Protein AF-A0A819P034-F1 (afdb_monomer_lite)

Organism: NCBI:txid392030

InterPro domains:
  IPR002838 Mitochondrial biogenesis protein AIM24 [PF01987] (25-212)
  IPR016031 Tryptophan RNA-binding attenuator protein-like domain superfamily [SSF51219] (25-230)
  IPR036983 Mitochondrial biogenesis AIM24 superfamily [G3DSA:3.60.160.10] (21-230)

pLDDT: mean 81.23, std 18.58, range [27.81, 98.5]

Radius of gyration: 21.85 Å; chains: 1; bounding box: 62×69×59 Å

Foldseek 3Di:
DDDDDDDDPPPFDQDQWDAWVQWIWGWDDDPQWIKIKIAGHAFWKKWADPVQWDDWDPFWDKDFDCVVVVVCVPAVDPGTGIIITDHTMTMGIDPAGAGKGKDFAPQPFKKKFWDSAFRMWGPFKDKDKDFDPPCPPPPDDDGTIIIIIHGGTITIWGAHHYKGKDAAAAARKDKAWRQFFGMWRFDWDWDADPVNPTIIIIGGDHIMTMTHPDGPVVVVVVVVVVVVVVVVVVVVVVPDDPPD

Sequence (244 aa):
MTSPSQTTKDDFTIRLGGRFHGGSYKITRHGPSAFLSITLADDASLVANQDDMVAKSHGIVYKENFRFKLRKLLNDDPFFEYSFIGPGELLLAPSIWGDIVPIHLDGKTEWTIGKNGPLAMTDKVVKETRSQPIFQNLLHREAIFVYRVSGIGVVFVPSLGSMQQHELKKDDILVVNNGSLVAWNCRYEMKDTDTGDSIFCHFEGPGVVITQGLNALTLLKWSWNYKETKENIEETMKDYPNDE

Structure (mmCIF, N/CA/C/O backbone):
data_AF-A0A819P034-F1
#
_entry.id   AF-A0A819P034-F1
#
loop_
_atom_site.group_PDB
_atom_site.id
_atom_site.type_symbol
_atom_site.label_atom_id
_atom_site.label_alt_id
_atom_site.label_comp_id
_atom_site.label_asym_id
_atom_site.label_entity_id
_atom_site.label_seq_id
_atom_site.pdbx_PDB_ins_code
_atom_site.Cartn_x
_atom_site.Cartn_y
_atom_site.Cartn_z
_atom_site.occupancy
_atom_site.B_iso_or_equiv
_atom_site.auth_seq_id
_atom_site.auth_comp_id
_atom_site.auth_asym_id
_atom_site.auth_atom_id
_atom_site.pdbx_PDB_model_num
ATOM 1 N N . MET A 1 1 ? -32.035 -7.644 -36.902 1.00 37.25 1 MET A N 1
ATOM 2 C CA . MET A 1 1 ? -30.616 -7.235 -36.857 1.00 37.25 1 MET A CA 1
ATOM 3 C C . MET A 1 1 ? -30.410 -6.459 -35.569 1.00 37.25 1 MET A C 1
ATOM 5 O O . MET A 1 1 ? -30.724 -5.282 -35.511 1.00 37.25 1 MET A O 1
ATOM 9 N N . THR A 1 2 ? -30.029 -7.155 -34.504 1.00 32.50 2 THR A N 1
ATOM 10 C CA . THR A 1 2 ? -29.787 -6.580 -33.175 1.00 32.50 2 THR A CA 1
ATOM 11 C C . THR A 1 2 ? -28.290 -6.353 -33.018 1.00 32.50 2 THR A C 1
ATOM 13 O O . THR A 1 2 ? -27.516 -7.306 -33.095 1.00 32.50 2 THR A O 1
ATOM 16 N N . SER A 1 3 ? -27.888 -5.094 -32.851 1.00 27.81 3 SER A N 1
ATOM 17 C CA . SER A 1 3 ? -26.508 -4.710 -32.547 1.00 27.81 3 SER A CA 1
ATOM 18 C C . SER A 1 3 ? -26.042 -5.372 -31.242 1.00 27.81 3 SER A C 1
ATOM 20 O O . SER A 1 3 ? -26.826 -5.424 -30.292 1.00 27.81 3 SER A O 1
ATOM 22 N N . PRO A 1 4 ? -24.797 -5.872 -31.157 1.00 34.91 4 PRO A N 1
ATOM 23 C CA . PRO A 1 4 ? -24.290 -6.459 -29.929 1.00 34.91 4 PRO A CA 1
ATOM 24 C C . PRO A 1 4 ? -24.014 -5.364 -28.895 1.00 34.91 4 PRO A C 1
ATOM 26 O O . PRO A 1 4 ? -23.408 -4.335 -29.197 1.00 34.91 4 PRO A O 1
ATOM 29 N N . SER A 1 5 ? -24.473 -5.610 -27.670 1.00 32.78 5 SER A N 1
ATOM 30 C CA . SER A 1 5 ? -24.185 -4.826 -26.473 1.00 32.78 5 SER A CA 1
ATOM 31 C C . SER A 1 5 ? -22.677 -4.639 -26.305 1.00 32.78 5 SER A C 1
ATOM 33 O O . SER A 1 5 ? -21.947 -5.615 -26.129 1.00 32.78 5 SER A O 1
ATOM 35 N N . GLN A 1 6 ? -22.220 -3.388 -26.342 1.00 32.28 6 GLN A N 1
ATOM 36 C CA . GLN A 1 6 ? -20.868 -3.023 -25.938 1.00 32.28 6 GLN A CA 1
ATOM 37 C C . GLN A 1 6 ? -20.707 -3.323 -24.446 1.00 32.28 6 GLN A C 1
ATOM 39 O O . GLN A 1 6 ? -21.363 -2.716 -23.604 1.00 32.28 6 GLN A O 1
ATOM 44 N N . THR A 1 7 ? -19.849 -4.286 -24.127 1.00 32.59 7 THR A N 1
ATOM 45 C CA . THR A 1 7 ? -19.370 -4.548 -22.771 1.00 32.59 7 THR A CA 1
ATOM 46 C C . THR A 1 7 ? -18.520 -3.348 -22.345 1.00 32.59 7 THR A C 1
ATOM 48 O O . THR A 1 7 ? -17.494 -3.059 -22.964 1.00 32.59 7 THR A O 1
ATOM 51 N N . THR A 1 8 ? -18.977 -2.588 -21.353 1.00 33.97 8 THR A N 1
ATOM 52 C CA . THR A 1 8 ? -18.275 -1.414 -20.827 1.00 33.97 8 THR A CA 1
ATOM 53 C C . THR A 1 8 ? -16.969 -1.822 -20.137 1.00 33.97 8 THR A C 1
ATOM 55 O O . THR A 1 8 ? -16.931 -2.739 -19.321 1.00 33.97 8 THR A O 1
ATOM 58 N N . LYS A 1 9 ? -15.882 -1.133 -20.509 1.00 34.16 9 LYS A N 1
ATOM 59 C CA . LYS A 1 9 ? -14.517 -1.230 -19.965 1.00 34.16 9 LYS A CA 1
ATOM 60 C C . LYS A 1 9 ? -14.429 -0.643 -18.541 1.00 34.16 9 LYS A C 1
ATOM 62 O O . LYS A 1 9 ? -13.802 0.395 -18.365 1.00 34.16 9 LYS A O 1
ATOM 67 N N . ASP A 1 10 ? -15.009 -1.299 -17.541 1.00 34.91 10 ASP A N 1
ATOM 68 C CA . ASP A 1 10 ? -14.967 -0.836 -16.137 1.00 34.91 10 ASP A CA 1
ATOM 69 C C . ASP A 1 10 ? -14.201 -1.788 -15.192 1.00 34.91 10 ASP A C 1
ATOM 71 O O . ASP A 1 10 ? -14.571 -1.939 -14.033 1.00 34.91 10 ASP A O 1
ATOM 75 N N . ASP A 1 11 ? -13.118 -2.430 -15.651 1.00 35.38 11 ASP A N 1
ATOM 76 C CA . ASP A 1 11 ? -12.443 -3.498 -14.876 1.00 35.38 11 ASP A CA 1
ATOM 77 C C . ASP A 1 11 ? -11.048 -3.142 -14.315 1.00 35.38 11 ASP A C 1
ATOM 79 O O . ASP A 1 11 ? -10.299 -4.017 -13.901 1.00 35.38 11 ASP A O 1
ATOM 83 N N . PHE A 1 12 ? -10.678 -1.854 -14.250 1.00 47.22 12 PHE A N 1
ATOM 84 C CA . PHE A 1 12 ? -9.344 -1.429 -13.763 1.00 47.22 12 PHE A CA 1
ATOM 85 C C . PHE A 1 12 ? -9.370 -0.359 -12.659 1.00 47.22 12 PHE A C 1
ATOM 87 O O . PHE A 1 12 ? -8.356 0.279 -12.367 1.00 47.22 12 PHE A O 1
ATOM 94 N N . THR A 1 13 ? -10.523 -0.110 -12.032 1.00 58.06 13 THR A N 1
ATOM 95 C CA . THR A 1 13 ? -10.633 0.926 -10.997 1.00 58.06 13 THR A CA 1
ATOM 96 C C . THR A 1 13 ? -10.202 0.389 -9.634 1.00 58.06 13 THR A C 1
ATOM 98 O O . THR A 1 13 ? -10.916 -0.391 -9.003 1.00 58.06 13 THR A O 1
ATOM 101 N N . ILE A 1 14 ? -9.050 0.857 -9.137 1.00 68.50 14 ILE A N 1
ATOM 102 C CA . ILE A 1 14 ? -8.655 0.640 -7.741 1.00 68.50 14 ILE A CA 1
ATOM 103 C C . ILE A 1 14 ? -9.772 1.156 -6.832 1.00 68.50 14 ILE A C 1
ATOM 105 O O . ILE A 1 14 ? -10.208 2.306 -6.934 1.00 68.50 14 ILE A O 1
ATOM 109 N N . ARG A 1 15 ? -10.249 0.289 -5.936 1.00 78.12 15 ARG A N 1
ATOM 110 C CA . ARG A 1 15 ? -11.374 0.598 -5.053 1.00 78.12 15 ARG A CA 1
ATOM 111 C C . ARG A 1 15 ? -10.972 1.650 -4.024 1.00 78.12 15 ARG A C 1
ATOM 113 O O . ARG A 1 15 ? -10.317 1.337 -3.034 1.00 78.12 15 ARG A O 1
ATOM 120 N N . LEU A 1 16 ? -11.454 2.876 -4.216 1.00 89.62 16 LEU A N 1
ATOM 121 C CA . LEU A 1 16 ? -11.270 3.997 -3.285 1.00 89.62 16 LEU A CA 1
ATOM 122 C C . LEU A 1 16 ? -12.077 3.859 -1.987 1.00 89.62 16 LEU A C 1
ATOM 124 O O . LEU A 1 16 ? -12.054 4.745 -1.143 1.00 89.62 16 LEU A O 1
ATOM 128 N N . GLY A 1 17 ? -12.804 2.766 -1.802 1.00 94.06 17 GLY A N 1
ATOM 129 C CA . GLY A 1 17 ? -13.482 2.464 -0.555 1.00 94.06 17 GLY A CA 1
ATOM 130 C C . GLY A 1 17 ? -13.797 0.984 -0.455 1.00 94.06 17 GLY A C 1
ATOM 131 O O . GLY A 1 17 ? -13.914 0.287 -1.466 1.00 94.06 17 GLY A O 1
ATOM 132 N N . GLY A 1 18 ? -13.927 0.504 0.773 1.00 95.19 18 GLY A N 1
ATOM 133 C CA . GLY A 1 18 ? -14.176 -0.902 1.040 1.00 95.19 18 GLY A CA 1
ATOM 134 C C . GLY A 1 18 ? -14.430 -1.181 2.512 1.00 95.19 18 GLY A C 1
ATOM 135 O O . GLY A 1 18 ? -14.492 -0.278 3.349 1.00 95.19 18 GLY A O 1
ATOM 136 N N . ARG A 1 19 ? -14.616 -2.461 2.824 1.00 95.56 19 ARG A N 1
ATOM 137 C CA . ARG A 1 19 ? -14.862 -2.950 4.181 1.00 95.56 19 ARG A CA 1
ATOM 138 C C . ARG A 1 19 ? -13.852 -4.028 4.522 1.00 95.56 19 ARG A C 1
ATOM 140 O O . ARG A 1 19 ? -13.438 -4.788 3.653 1.00 95.56 19 ARG A O 1
ATOM 147 N N . PHE A 1 20 ? -13.517 -4.115 5.797 1.00 95.00 20 PHE A N 1
ATOM 148 C CA . PHE A 1 20 ? -12.734 -5.201 6.364 1.00 95.00 20 PHE A CA 1
ATOM 149 C C . PHE A 1 20 ? -13.391 -5.659 7.667 1.00 95.00 20 PHE A C 1
ATOM 151 O O . PHE A 1 20 ? -14.393 -5.096 8.116 1.00 95.00 20 PHE A O 1
ATOM 158 N N . HIS A 1 21 ? -12.877 -6.728 8.264 1.00 93.56 21 HIS A N 1
ATOM 159 C CA . HIS A 1 21 ? -13.424 -7.214 9.523 1.00 93.56 21 HIS A CA 1
ATOM 160 C C . HIS A 1 21 ? -13.264 -6.156 10.626 1.00 93.56 21 HIS A C 1
ATOM 162 O O . HIS A 1 21 ? -12.148 -5.763 10.940 1.00 93.56 21 HIS A O 1
ATOM 168 N N . GLY A 1 22 ? -14.377 -5.694 11.198 1.00 94.62 22 GLY A N 1
ATOM 169 C CA . GLY A 1 22 ? -14.368 -4.665 12.240 1.00 94.62 22 GLY A CA 1
ATOM 170 C C . GLY A 1 22 ? -14.315 -3.219 11.732 1.00 94.62 22 GLY A C 1
ATOM 171 O O . GLY A 1 22 ? -14.229 -2.311 12.552 1.00 94.62 22 GLY A O 1
ATOM 172 N N . GLY A 1 23 ? -14.404 -2.964 10.419 1.00 96.88 23 GLY A N 1
ATOM 173 C CA . GLY A 1 23 ? -14.364 -1.586 9.934 1.00 96.88 23 GLY A CA 1
ATOM 174 C C . GLY A 1 23 ? -14.600 -1.362 8.443 1.00 96.88 23 GLY A C 1
ATOM 175 O O . GLY A 1 23 ? -14.947 -2.262 7.670 1.00 96.88 23 GLY A O 1
ATOM 176 N N . SER A 1 24 ? -14.410 -0.114 8.036 1.00 98.00 24 SER A N 1
ATOM 177 C CA . SER A 1 24 ? -14.435 0.323 6.640 1.00 98.00 24 SER A CA 1
ATOM 178 C C . SER A 1 24 ? -13.347 1.342 6.365 1.00 98.00 24 SER A C 1
ATOM 180 O O . SER A 1 24 ? -12.832 1.971 7.285 1.00 98.00 24 SER A O 1
ATOM 182 N N . TYR A 1 25 ? -13.012 1.512 5.092 1.00 98.31 25 TYR A N 1
ATOM 183 C CA . TYR A 1 25 ? -12.044 2.505 4.661 1.00 98.31 25 TYR A CA 1
ATOM 184 C C . TYR A 1 25 ? -12.554 3.308 3.467 1.00 98.31 25 TYR A C 1
ATOM 186 O O . TYR A 1 25 ? -13.360 2.823 2.665 1.00 98.31 25 TYR A O 1
ATOM 194 N N . LYS A 1 26 ? -12.029 4.524 3.331 1.00 97.69 26 LYS A N 1
ATOM 195 C CA . LYS A 1 26 ? -12.186 5.392 2.168 1.00 97.69 26 LYS A CA 1
ATOM 196 C C . LYS A 1 26 ? -10.866 6.099 1.883 1.00 97.69 26 LYS A C 1
ATOM 198 O O . LYS A 1 26 ? -10.251 6.657 2.783 1.00 97.69 26 LYS A O 1
ATOM 203 N N . ILE A 1 27 ? -10.460 6.096 0.624 1.00 96.25 27 ILE A N 1
ATOM 204 C CA . ILE A 1 27 ? -9.292 6.800 0.112 1.00 96.25 27 ILE A CA 1
ATOM 205 C C . ILE A 1 27 ? -9.801 8.026 -0.635 1.00 96.25 27 ILE A C 1
ATOM 207 O O . ILE A 1 27 ? -10.584 7.909 -1.579 1.00 96.25 27 ILE A O 1
ATOM 211 N N . THR A 1 28 ? -9.377 9.207 -0.198 1.00 94.19 28 THR A N 1
ATOM 212 C CA . THR A 1 28 ? -9.742 10.472 -0.844 1.00 94.19 28 THR A CA 1
ATOM 213 C C . THR A 1 28 ? -8.490 11.120 -1.408 1.00 94.19 28 THR A C 1
ATOM 215 O O . THR A 1 28 ? -7.514 11.302 -0.688 1.00 94.19 28 THR A O 1
ATOM 218 N N . ARG A 1 29 ? -8.519 11.469 -2.695 1.00 89.31 29 ARG A N 1
ATOM 219 C CA . ARG A 1 29 ? -7.397 12.098 -3.397 1.00 89.31 29 ARG A CA 1
ATOM 220 C C . ARG A 1 29 ? -7.617 13.601 -3.484 1.00 89.31 29 ARG A C 1
ATOM 222 O O . ARG A 1 29 ? -8.652 14.040 -3.985 1.00 89.31 29 ARG A O 1
ATOM 229 N N . HIS A 1 30 ? -6.635 14.373 -3.043 1.00 78.12 30 HIS A N 1
ATOM 230 C CA . HIS A 1 30 ? -6.631 15.827 -3.130 1.00 78.12 30 HIS A CA 1
ATOM 231 C C . HIS A 1 30 ? -5.325 16.282 -3.788 1.00 78.12 30 HIS A C 1
ATOM 233 O O . HIS A 1 30 ? -4.307 16.471 -3.131 1.00 78.12 30 HIS A O 1
ATOM 239 N N . GLY A 1 31 ? -5.350 16.453 -5.112 1.00 82.69 31 GLY A N 1
ATOM 240 C CA . GLY A 1 31 ? -4.161 16.854 -5.867 1.00 82.69 31 GLY A CA 1
ATOM 241 C C . GLY A 1 31 ? -3.042 15.803 -5.775 1.00 82.69 31 GLY A C 1
ATOM 242 O O . GLY A 1 31 ? -3.292 14.654 -6.138 1.00 82.69 31 GLY A O 1
ATOM 243 N N . PRO A 1 32 ? -1.821 16.167 -5.331 1.00 83.00 32 PRO A N 1
ATOM 244 C CA . PRO A 1 32 ? -0.673 15.260 -5.303 1.00 83.00 32 PRO A CA 1
ATOM 245 C C . PRO A 1 32 ? -0.639 14.319 -4.086 1.00 83.00 32 PRO A C 1
ATOM 247 O O . PRO A 1 32 ? 0.335 13.583 -3.945 1.00 83.00 32 PRO A O 1
ATOM 250 N N . SER A 1 33 ? -1.635 14.351 -3.194 1.00 85.69 33 SER A N 1
ATOM 251 C CA . SER A 1 33 ? -1.686 13.496 -2.003 1.00 85.69 33 SER A CA 1
ATOM 252 C C . SER A 1 33 ? -3.048 12.825 -1.806 1.00 85.69 33 SER A C 1
ATOM 254 O O . SER A 1 33 ? -4.090 13.296 -2.278 1.00 85.69 33 SER A O 1
ATOM 256 N N . ALA A 1 34 ? -3.038 11.708 -1.080 1.00 93.00 34 ALA A N 1
ATOM 257 C CA . ALA A 1 34 ? -4.226 10.964 -0.692 1.00 93.00 34 ALA A CA 1
ATOM 258 C C . ALA A 1 34 ? -4.330 10.829 0.832 1.00 93.00 34 ALA A C 1
ATOM 260 O O . ALA A 1 34 ? -3.329 10.690 1.530 1.00 93.00 34 ALA A O 1
ATOM 261 N N . PHE A 1 35 ? -5.564 10.825 1.332 1.00 95.81 35 PHE A N 1
ATOM 262 C CA . PHE A 1 35 ? -5.893 10.498 2.716 1.00 95.81 35 PHE A CA 1
ATOM 263 C C . PHE A 1 35 ? -6.589 9.147 2.789 1.00 95.81 35 PHE A C 1
ATOM 265 O O . PHE A 1 35 ? -7.449 8.838 1.960 1.00 95.81 35 PHE A O 1
ATOM 272 N N . LEU A 1 36 ? -6.272 8.386 3.830 1.00 97.50 36 LEU A N 1
ATOM 273 C CA . LEU A 1 36 ? -6.950 7.154 4.198 1.00 97.50 36 LEU A CA 1
ATOM 274 C C . LEU A 1 36 ? -7.814 7.410 5.433 1.00 97.50 36 LEU A C 1
ATOM 276 O O . LEU A 1 36 ? -7.313 7.547 6.545 1.00 97.50 36 LEU A O 1
ATOM 280 N N . SER A 1 37 ? -9.125 7.464 5.231 1.00 98.12 37 SER A N 1
ATOM 281 C CA . SER A 1 37 ? -10.109 7.479 6.309 1.00 98.12 37 SER A CA 1
ATOM 282 C C . SER A 1 37 ? -10.480 6.045 6.668 1.00 98.12 37 SER A C 1
ATOM 284 O O . SER A 1 37 ? -10.884 5.273 5.800 1.00 98.12 37 SER A O 1
ATOM 286 N N . ILE A 1 38 ? -10.368 5.696 7.943 1.00 98.44 38 ILE A N 1
ATOM 287 C CA . ILE A 1 38 ? -10.715 4.396 8.509 1.00 98.44 38 ILE A CA 1
ATOM 288 C C . ILE A 1 38 ? -11.815 4.603 9.543 1.00 98.44 38 ILE A C 1
ATOM 290 O O . ILE A 1 38 ? -11.704 5.473 10.399 1.00 98.44 38 ILE A O 1
ATOM 294 N N . THR A 1 39 ? -12.843 3.766 9.505 1.00 98.50 39 THR A N 1
ATOM 295 C CA . THR A 1 39 ? -13.850 3.665 10.564 1.00 98.50 39 THR A CA 1
ATOM 296 C C . THR A 1 39 ? -13.682 2.317 11.248 1.00 98.50 39 THR A C 1
ATOM 298 O O . THR A 1 39 ? -13.772 1.283 10.583 1.00 98.50 39 THR A O 1
ATOM 301 N N . LEU A 1 40 ? -13.445 2.326 12.559 1.00 98.44 40 LEU A N 1
ATOM 302 C CA . LEU A 1 40 ? -13.312 1.133 13.395 1.00 98.44 40 LEU A CA 1
ATOM 303 C C . LEU A 1 40 ? -14.546 0.971 14.285 1.00 98.44 40 LEU A C 1
ATOM 305 O O . LEU A 1 40 ? -15.006 1.932 14.904 1.00 98.44 40 LEU A O 1
ATOM 309 N N . ALA A 1 41 ? -15.061 -0.254 14.353 1.00 98.00 41 ALA A N 1
ATOM 310 C CA . ALA A 1 41 ? -16.033 -0.674 15.356 1.00 98.00 41 ALA A CA 1
ATOM 311 C C . ALA A 1 41 ? -15.363 -0.870 16.730 1.00 98.00 41 ALA A C 1
ATOM 313 O O . ALA A 1 41 ? -14.136 -0.803 16.843 1.00 98.00 41 ALA A O 1
ATOM 314 N N . ASP A 1 42 ? -16.167 -1.131 17.762 1.00 96.88 42 ASP A N 1
ATOM 315 C CA . ASP A 1 42 ? -15.676 -1.457 19.107 1.00 96.88 42 ASP A CA 1
ATOM 316 C C . ASP A 1 42 ? -14.664 -2.610 19.060 1.00 96.88 42 ASP A C 1
ATOM 318 O O . ASP A 1 42 ? -14.884 -3.611 18.373 1.00 96.88 42 ASP A O 1
ATOM 322 N N . ASP A 1 43 ? -13.538 -2.436 19.757 1.00 94.19 43 ASP A N 1
ATOM 323 C CA . ASP A 1 43 ? -12.416 -3.382 19.859 1.00 94.19 43 ASP A CA 1
ATOM 324 C C . ASP A 1 43 ? -11.740 -3.788 18.531 1.00 94.19 43 ASP A C 1
ATOM 326 O O . ASP A 1 43 ? -10.745 -4.520 18.533 1.00 94.19 43 ASP A O 1
ATOM 330 N N . ALA A 1 44 ? -12.215 -3.288 17.387 1.00 95.81 44 ALA A N 1
ATOM 331 C CA . ALA A 1 44 ? -11.556 -3.483 16.105 1.00 95.81 44 ALA A CA 1
ATOM 332 C C . ALA A 1 44 ? -10.244 -2.701 16.072 1.00 95.81 44 ALA A C 1
ATOM 334 O O . ALA A 1 44 ? -10.159 -1.592 16.606 1.00 95.81 44 ALA A O 1
ATOM 335 N N . SER A 1 45 ? -9.225 -3.262 15.417 1.00 94.44 45 SER A N 1
ATOM 336 C CA . SER A 1 45 ? -7.905 -2.641 15.384 1.00 94.44 45 SER A CA 1
ATOM 337 C C . SER A 1 45 ? -7.300 -2.522 13.992 1.00 94.44 45 SER A C 1
ATOM 339 O O . SER A 1 45 ? -7.542 -3.333 13.096 1.00 94.44 45 SER A O 1
ATOM 341 N N . LEU A 1 46 ? -6.490 -1.479 13.839 1.00 95.44 46 LEU A N 1
ATOM 342 C CA . LEU A 1 46 ? -5.667 -1.204 12.675 1.00 95.44 46 LEU A CA 1
ATOM 343 C C . LEU A 1 46 ? -4.232 -0.956 13.141 1.00 95.44 46 LEU A C 1
ATOM 345 O O . LEU A 1 46 ? -3.991 -0.191 14.074 1.00 95.44 46 LEU A O 1
ATOM 349 N N . VAL A 1 47 ? -3.278 -1.594 12.478 1.00 93.12 47 VAL A N 1
ATOM 350 C CA . VAL A 1 47 ? -1.850 -1.390 12.703 1.00 93.12 47 VAL A CA 1
ATOM 351 C C . VAL A 1 47 ? -1.359 -0.306 11.747 1.00 93.12 47 VAL A C 1
ATOM 353 O O . VAL A 1 47 ? -1.560 -0.424 10.540 1.00 93.12 47 VAL A O 1
ATOM 356 N N . ALA A 1 48 ? -0.736 0.744 12.275 1.00 93.06 48 ALA A N 1
ATOM 357 C CA . ALA A 1 48 ? -0.174 1.854 11.501 1.00 93.06 48 ALA A CA 1
ATOM 358 C C . ALA A 1 48 ? 0.913 2.575 12.318 1.00 93.06 48 ALA A C 1
ATOM 360 O O . ALA A 1 48 ? 1.042 2.339 13.525 1.00 93.06 48 ALA A O 1
ATOM 361 N N . ASN A 1 49 ? 1.691 3.450 11.680 1.00 88.38 49 ASN A N 1
ATOM 362 C CA . ASN A 1 49 ? 2.606 4.333 12.404 1.00 88.38 49 ASN A CA 1
ATOM 363 C C . ASN A 1 49 ? 1.855 5.511 13.014 1.00 88.38 49 ASN A C 1
ATOM 365 O O . ASN A 1 49 ? 0.862 5.987 12.466 1.00 88.38 49 ASN A O 1
ATOM 369 N N . GLN A 1 50 ? 2.343 5.990 14.158 1.00 87.75 50 GLN A N 1
ATOM 370 C CA . GLN A 1 50 ? 1.768 7.170 14.794 1.00 87.75 50 GLN A CA 1
ATOM 371 C C . GLN A 1 50 ? 2.014 8.433 13.960 1.00 87.75 50 GLN A C 1
ATOM 373 O O . GLN A 1 50 ? 1.133 9.284 13.896 1.00 87.75 50 GLN A O 1
ATOM 378 N N . ASP A 1 51 ? 3.164 8.529 13.291 1.00 88.62 51 ASP A N 1
ATOM 379 C CA . ASP A 1 51 ? 3.545 9.709 12.503 1.00 88.62 51 ASP A CA 1
ATOM 380 C C . ASP A 1 51 ? 2.714 9.877 11.224 1.00 88.62 51 ASP A C 1
ATOM 382 O O . ASP A 1 51 ? 2.563 10.988 10.723 1.00 88.62 51 ASP A O 1
ATOM 386 N N . ASP A 1 52 ? 2.114 8.790 10.730 1.00 91.69 52 ASP A N 1
ATOM 387 C CA . ASP A 1 52 ? 1.196 8.823 9.589 1.00 91.69 52 ASP A CA 1
ATOM 388 C C . ASP A 1 52 ? -0.231 9.253 10.002 1.00 91.69 52 ASP A C 1
ATOM 390 O O . ASP A 1 52 ? -1.106 9.434 9.149 1.00 91.69 52 ASP A O 1
ATOM 394 N N . MET A 1 53 ? -0.507 9.408 11.306 1.00 94.81 53 MET A N 1
ATOM 395 C CA . MET A 1 53 ? -1.813 9.836 11.812 1.00 94.81 53 MET A CA 1
ATOM 396 C C . MET A 1 53 ? -2.007 11.345 11.670 1.00 94.81 53 MET A C 1
ATOM 398 O O . MET A 1 53 ? -1.305 12.151 12.271 1.00 94.81 53 MET A O 1
ATOM 402 N N . VAL A 1 54 ? -3.077 11.720 10.971 1.00 96.12 54 VAL A N 1
ATOM 403 C CA . VAL A 1 54 ? -3.505 13.115 10.803 1.00 96.12 54 VAL A CA 1
ATOM 404 C C . VAL A 1 54 ? -4.522 13.509 11.869 1.00 96.12 54 VAL A C 1
ATOM 406 O O . VAL A 1 54 ? -4.426 14.575 12.471 1.00 96.12 54 VAL A O 1
ATOM 409 N N . ALA A 1 55 ? -5.524 12.660 12.099 1.00 97.31 55 ALA A N 1
ATOM 410 C CA . ALA A 1 55 ? -6.584 12.917 13.068 1.00 97.31 55 ALA A CA 1
ATOM 411 C C . ALA A 1 55 ? -7.214 11.609 13.549 1.00 97.31 55 ALA A C 1
ATOM 413 O O . ALA A 1 55 ? -7.213 10.605 12.841 1.00 97.31 55 ALA A O 1
ATOM 414 N N . LYS A 1 56 ? -7.809 11.632 14.742 1.00 97.88 56 LYS A N 1
ATOM 415 C CA . LYS A 1 56 ? -8.609 10.520 15.262 1.00 97.88 56 LYS A CA 1
ATOM 416 C C . LYS A 1 56 ? -9.787 11.032 16.082 1.00 97.88 56 LYS A C 1
ATOM 418 O O . LYS A 1 56 ? -9.684 12.070 16.739 1.00 97.88 56 LYS A O 1
ATOM 423 N N . SER A 1 57 ? -10.883 10.282 16.111 1.00 97.75 57 SER A N 1
ATOM 424 C CA . SER A 1 57 ? -11.968 10.511 17.067 1.00 97.75 57 SER A CA 1
ATOM 425 C C . SER A 1 57 ? -11.495 10.289 18.511 1.00 97.75 57 SER A C 1
ATOM 427 O O . SER A 1 57 ? -10.508 9.593 18.770 1.00 97.75 57 SER A O 1
ATOM 429 N N . HIS A 1 58 ? -12.234 10.843 19.478 1.00 96.50 58 HIS A N 1
ATOM 430 C CA . HIS A 1 58 ? -11.937 10.664 20.905 1.00 96.50 58 HIS A CA 1
ATOM 431 C C . HIS A 1 58 ? -11.930 9.183 21.327 1.00 96.50 58 HIS A C 1
ATOM 433 O O . HIS A 1 58 ? -11.068 8.788 22.105 1.00 96.50 58 HIS A O 1
ATOM 439 N N . GLY A 1 59 ? -12.834 8.370 20.763 1.00 95.94 59 GLY A N 1
ATOM 440 C CA . GLY A 1 59 ? -12.960 6.940 21.067 1.00 95.94 59 GLY A CA 1
ATOM 441 C C . GLY A 1 59 ? -11.817 6.057 20.554 1.00 95.94 59 GLY A C 1
ATOM 442 O O . GLY A 1 59 ? -11.627 4.967 21.082 1.00 95.94 59 GLY A O 1
ATOM 443 N N . ILE A 1 60 ? -11.012 6.529 19.592 1.00 97.38 60 ILE A N 1
ATOM 444 C CA . ILE A 1 60 ? -9.844 5.774 19.129 1.00 97.38 60 ILE A CA 1
ATOM 445 C C . ILE A 1 60 ? -8.746 5.843 20.192 1.00 97.38 60 ILE A C 1
ATOM 447 O O . ILE A 1 60 ? -8.214 6.922 20.484 1.00 97.38 60 ILE A O 1
ATOM 451 N N . VAL A 1 61 ? -8.335 4.691 20.710 1.00 95.25 61 VAL A N 1
ATOM 452 C CA . VAL A 1 61 ? -7.170 4.548 21.594 1.00 95.25 61 VAL A CA 1
ATOM 453 C C . VAL A 1 61 ? -6.039 3.903 20.803 1.00 95.25 61 VAL A C 1
ATOM 455 O O . VAL A 1 61 ? -6.286 2.992 20.024 1.00 95.25 61 VAL A O 1
ATOM 458 N N . TYR A 1 62 ? -4.794 4.333 20.993 1.00 90.88 62 TYR A N 1
ATOM 459 C CA . TYR A 1 62 ? -3.642 3.670 20.381 1.00 90.88 62 TYR A CA 1
ATOM 460 C C . TYR A 1 62 ? -2.666 3.185 21.445 1.00 90.88 62 TYR A C 1
ATOM 462 O O . TYR A 1 62 ? -2.506 3.802 22.499 1.00 90.88 62 TYR A O 1
ATOM 470 N N . LYS A 1 63 ? -2.056 2.029 21.192 1.00 88.88 63 LYS A N 1
ATOM 471 C CA . LYS A 1 63 ? -1.091 1.391 22.092 1.00 88.88 63 LYS A CA 1
ATOM 472 C C . LYS A 1 63 ? 0.098 0.899 21.291 1.00 88.88 63 LYS A C 1
ATOM 474 O O . LYS A 1 63 ? -0.075 0.436 20.163 1.00 88.88 63 LYS A O 1
ATOM 479 N N . GLU A 1 64 ? 1.279 0.952 21.896 1.00 81.88 64 GLU A N 1
ATOM 480 C CA . GLU A 1 64 ? 2.456 0.305 21.325 1.00 81.88 64 GLU A CA 1
ATOM 481 C C . GLU A 1 64 ? 2.207 -1.197 21.159 1.00 81.88 64 GLU A C 1
ATOM 483 O O . GLU A 1 64 ? 1.720 -1.882 22.066 1.00 81.88 64 GLU A O 1
ATOM 488 N N . ASN A 1 65 ? 2.559 -1.731 19.998 1.00 70.38 65 ASN A N 1
ATOM 489 C CA . ASN A 1 65 ? 2.336 -3.122 19.671 1.00 70.38 65 ASN A CA 1
ATOM 490 C C . ASN A 1 65 ? 3.498 -3.989 20.182 1.00 70.38 65 ASN A C 1
ATOM 492 O O . ASN A 1 65 ? 4.464 -4.283 19.478 1.00 70.38 65 ASN A O 1
ATOM 496 N N . PHE A 1 66 ? 3.400 -4.440 21.436 1.00 54.12 66 PHE A N 1
ATOM 497 C CA . PHE A 1 66 ? 4.425 -5.273 22.081 1.00 54.12 66 PHE A CA 1
ATOM 498 C C . PHE A 1 66 ? 4.678 -6.620 21.378 1.00 54.12 66 PHE A C 1
ATOM 500 O O . PHE A 1 66 ? 5.769 -7.173 21.524 1.00 54.12 66 PHE A O 1
ATOM 507 N N . ARG A 1 67 ? 3.735 -7.136 20.566 1.00 54.47 67 ARG A N 1
ATOM 508 C CA . ARG A 1 67 ? 3.944 -8.357 19.756 1.00 54.47 67 ARG A CA 1
ATOM 509 C C . ARG A 1 67 ? 5.119 -8.220 18.781 1.00 54.47 67 ARG A C 1
ATOM 511 O O . ARG A 1 67 ? 5.754 -9.221 18.456 1.00 54.47 67 ARG A O 1
ATOM 518 N N . PHE A 1 68 ? 5.453 -6.996 18.371 1.00 52.88 68 PHE A N 1
ATOM 519 C CA . PHE A 1 68 ? 6.599 -6.722 17.507 1.00 52.88 68 PHE A CA 1
ATOM 520 C C . PHE A 1 68 ? 7.922 -6.587 18.277 1.00 52.88 68 PHE A C 1
ATOM 522 O O . PHE 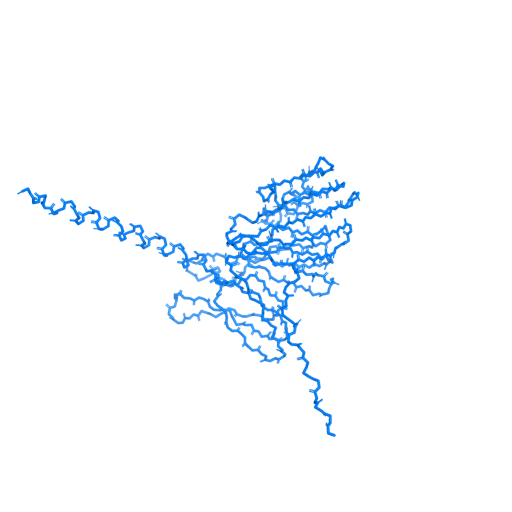A 1 68 ? 8.962 -6.916 17.716 1.00 52.88 68 PHE A O 1
ATOM 529 N N . LYS A 1 69 ? 7.920 -6.251 19.580 1.00 44.59 69 LYS A N 1
ATOM 530 C CA . LYS A 1 69 ? 9.153 -6.176 20.398 1.00 44.59 69 LYS A CA 1
ATOM 531 C C . LYS A 1 69 ? 9.840 -7.538 20.583 1.00 44.59 69 LYS A C 1
ATOM 533 O O . LYS A 1 69 ? 11.062 -7.582 20.661 1.00 44.59 69 LYS A O 1
ATOM 538 N N . LEU A 1 70 ? 9.092 -8.649 20.589 1.00 47.34 70 LEU A N 1
ATOM 539 C CA . LEU A 1 70 ? 9.680 -9.997 20.670 1.00 47.34 70 LEU A CA 1
ATOM 540 C C . LEU A 1 70 ? 10.242 -10.479 19.316 1.00 47.34 70 LEU A C 1
ATOM 542 O O . LEU A 1 70 ? 11.224 -11.213 19.286 1.00 47.34 70 LEU A O 1
ATOM 546 N N . ARG A 1 71 ? 9.658 -10.032 18.191 1.00 49.38 71 ARG A N 1
ATOM 547 C CA . ARG A 1 71 ? 10.182 -10.291 16.833 1.00 49.38 71 ARG A CA 1
ATOM 548 C C . ARG A 1 71 ? 11.357 -9.381 16.463 1.00 49.38 71 ARG A C 1
ATOM 550 O O . ARG A 1 71 ? 12.223 -9.831 15.724 1.00 49.38 71 ARG A O 1
ATOM 557 N N . LYS A 1 72 ? 11.433 -8.175 17.036 1.00 48.06 72 LYS A N 1
ATOM 558 C CA . LYS A 1 72 ? 12.548 -7.218 16.897 1.00 48.06 72 LYS A CA 1
ATOM 559 C C . LYS A 1 72 ? 13.900 -7.792 17.345 1.00 48.06 72 LYS A C 1
ATOM 561 O O . LYS A 1 72 ? 14.932 -7.347 16.871 1.00 48.06 72 LYS A O 1
ATOM 566 N N . LEU A 1 73 ? 13.904 -8.807 18.217 1.00 49.19 73 LEU A N 1
ATOM 567 C CA . LEU A 1 73 ? 15.131 -9.498 18.635 1.00 49.19 73 LEU A CA 1
ATOM 568 C C . LEU A 1 73 ? 15.659 -10.504 17.587 1.00 49.19 73 LEU A C 1
ATOM 570 O O . LEU A 1 73 ? 16.773 -10.995 17.730 1.00 49.19 73 LEU A O 1
ATOM 574 N N . LEU A 1 74 ? 14.857 -10.843 16.568 1.00 51.31 74 LEU A N 1
ATOM 575 C CA . LEU A 1 74 ? 15.171 -11.868 15.563 1.00 51.31 74 LEU A CA 1
ATOM 576 C C . LEU A 1 74 ? 15.116 -11.346 14.119 1.00 51.31 74 LEU A C 1
ATOM 578 O O . LEU A 1 74 ? 15.833 -11.872 13.277 1.00 51.31 74 LEU A O 1
ATOM 582 N N . ASN A 1 75 ? 14.292 -10.334 13.829 1.00 50.16 75 ASN A N 1
ATOM 583 C CA . ASN A 1 75 ? 14.154 -9.702 12.518 1.00 50.16 75 ASN A CA 1
ATOM 584 C C . ASN A 1 75 ? 14.009 -8.182 12.694 1.00 50.16 75 ASN A C 1
ATOM 586 O O . ASN A 1 75 ? 13.101 -7.702 13.374 1.00 50.16 75 ASN A O 1
ATOM 590 N N . ASP A 1 76 ? 14.922 -7.450 12.069 1.00 50.22 76 ASP A N 1
ATOM 591 C CA . ASP A 1 76 ? 15.166 -6.014 12.219 1.00 50.22 76 ASP A CA 1
ATOM 592 C C . ASP A 1 76 ? 14.124 -5.170 11.446 1.00 50.22 76 ASP A C 1
ATOM 594 O O . ASP A 1 76 ? 14.421 -4.549 10.429 1.00 50.22 76 ASP A O 1
ATOM 598 N N . ASP A 1 77 ? 12.851 -5.216 11.858 1.00 53.69 77 ASP A N 1
ATOM 599 C CA . ASP A 1 77 ? 11.757 -4.482 11.199 1.00 53.69 77 ASP A CA 1
ATOM 600 C C . ASP A 1 77 ? 11.108 -3.440 12.134 1.00 53.69 77 ASP A C 1
ATOM 602 O O . ASP A 1 77 ? 10.270 -3.801 12.967 1.00 53.69 77 ASP A O 1
ATOM 606 N N . PRO A 1 78 ? 11.472 -2.147 12.015 1.00 51.97 78 PRO A N 1
ATOM 607 C CA . PRO A 1 78 ? 10.960 -1.075 12.873 1.00 51.97 78 PRO A CA 1
ATOM 608 C C . PRO A 1 78 ? 9.637 -0.433 12.403 1.00 51.97 78 PRO A C 1
ATOM 610 O O . PRO A 1 78 ? 9.194 0.531 13.008 1.00 51.97 78 PRO A O 1
ATOM 613 N N . PHE A 1 79 ? 8.983 -0.916 11.340 1.00 54.12 79 PHE A N 1
ATOM 614 C CA . PHE A 1 79 ? 8.039 -0.066 10.590 1.00 54.12 79 PHE A CA 1
ATOM 615 C C . PHE A 1 79 ? 6.568 -0.035 11.040 1.00 54.12 79 PHE A C 1
ATOM 617 O O . PHE A 1 79 ? 5.795 0.648 10.381 1.00 54.12 79 PHE A O 1
ATOM 624 N N . PHE A 1 80 ? 6.140 -0.755 12.087 1.00 60.59 80 PHE A N 1
ATOM 625 C CA . PHE A 1 80 ? 4.802 -0.536 12.669 1.00 60.59 80 PHE A CA 1
ATOM 626 C C . PHE A 1 80 ? 4.785 -0.698 14.174 1.00 60.59 80 PHE A C 1
ATOM 628 O O . PHE A 1 80 ? 4.830 -1.809 14.709 1.00 60.59 80 PHE A O 1
ATOM 635 N N . GLU A 1 81 ? 4.651 0.432 14.848 1.00 67.94 81 GLU A N 1
ATOM 636 C CA . GLU A 1 81 ? 4.827 0.481 16.290 1.00 67.94 81 GLU A CA 1
ATOM 637 C C . GLU A 1 81 ? 3.504 0.534 17.053 1.00 67.94 81 GLU A C 1
ATOM 639 O O . GLU A 1 81 ? 3.490 0.191 18.233 1.00 67.94 81 GLU A O 1
ATOM 644 N N . TYR A 1 82 ? 2.378 0.857 16.400 1.00 87.25 82 TYR A N 1
ATOM 645 C CA . TYR A 1 82 ? 1.119 1.133 17.092 1.00 87.25 82 TYR A CA 1
ATOM 646 C C . TYR A 1 82 ? -0.079 0.351 16.547 1.00 87.25 82 TYR A C 1
ATOM 648 O O . TYR A 1 82 ? -0.215 0.083 15.354 1.00 87.25 82 TYR A O 1
ATOM 656 N N . SER A 1 83 ? -0.968 -0.034 17.462 1.00 92.00 83 SER A N 1
ATOM 657 C CA . SER A 1 83 ? -2.316 -0.524 17.160 1.00 92.00 83 SER A CA 1
ATOM 658 C C . SER A 1 83 ? -3.328 0.529 17.580 1.00 92.00 83 SER A C 1
ATOM 660 O O . SER A 1 83 ? -3.425 0.842 18.767 1.00 92.00 83 SER A O 1
ATOM 662 N N . PHE A 1 84 ? -4.070 1.054 16.612 1.00 95.25 84 PHE A N 1
ATOM 663 C CA . PHE A 1 84 ? -5.227 1.917 16.817 1.00 95.25 84 PHE A CA 1
ATOM 664 C C . PHE A 1 84 ? -6.457 1.040 17.013 1.00 95.25 84 PHE A C 1
ATOM 666 O O . PHE A 1 84 ? -6.697 0.144 16.210 1.00 95.25 84 PHE A O 1
ATOM 673 N N . ILE A 1 85 ? -7.208 1.276 18.081 1.00 96.75 85 ILE A N 1
ATOM 674 C CA . ILE A 1 85 ? -8.323 0.449 18.538 1.00 96.75 85 ILE A CA 1
ATOM 675 C C . ILE A 1 85 ? -9.562 1.337 18.626 1.00 96.75 85 ILE A C 1
ATOM 677 O O . ILE A 1 85 ? -9.496 2.433 19.187 1.00 96.75 85 ILE A O 1
ATOM 681 N N . GLY A 1 86 ? -10.659 0.873 18.030 1.00 96.81 86 GLY A N 1
ATOM 682 C CA . GLY A 1 86 ? -11.936 1.573 17.987 1.00 96.81 86 GLY A CA 1
ATOM 683 C C . GLY A 1 86 ? -12.704 1.596 19.313 1.00 96.81 86 GLY A C 1
ATOM 684 O O . GLY A 1 86 ? -12.267 0.994 20.297 1.00 96.81 86 GLY A O 1
ATOM 685 N N . PRO A 1 87 ? -13.862 2.281 19.333 1.00 98.12 87 PRO A N 1
ATOM 686 C CA . PRO A 1 87 ? -14.592 2.781 18.162 1.00 98.12 87 PRO A CA 1
ATOM 687 C C . PRO A 1 87 ? -14.198 4.186 17.694 1.00 98.12 87 PRO A C 1
ATOM 689 O O . PRO A 1 87 ? -13.794 5.048 18.476 1.00 98.12 87 PRO A O 1
ATOM 692 N N . GLY A 1 88 ? -14.417 4.455 16.406 1.00 98.06 88 GLY A N 1
ATOM 693 C CA . GLY A 1 88 ? -14.373 5.807 15.848 1.00 98.06 88 GLY A CA 1
ATOM 694 C C . GLY A 1 88 ? -13.685 5.897 14.494 1.00 98.06 88 GLY A C 1
ATOM 695 O O . GLY A 1 88 ? -13.454 4.896 13.816 1.00 98.06 88 GLY A O 1
ATOM 696 N N . GLU A 1 89 ? -13.365 7.123 14.100 1.00 98.19 89 GLU A N 1
ATOM 697 C CA . GLU A 1 89 ? -12.691 7.419 12.843 1.00 98.19 89 GLU A CA 1
ATOM 698 C C . GLU A 1 89 ? -11.208 7.712 13.072 1.00 98.19 89 GLU A C 1
ATOM 700 O O . GLU A 1 89 ? -10.823 8.385 14.031 1.00 98.19 89 GLU A O 1
ATOM 705 N N . LEU A 1 90 ? -10.375 7.214 12.167 1.00 98.06 90 LEU A N 1
ATOM 706 C CA . LEU A 1 90 ? -8.942 7.455 12.100 1.00 98.06 90 LEU A CA 1
ATOM 707 C C . LEU A 1 90 ? -8.612 7.955 10.694 1.00 98.06 90 LEU A C 1
ATOM 709 O O . LEU A 1 90 ? -8.999 7.342 9.702 1.00 98.06 90 LEU A O 1
ATOM 713 N N . LEU A 1 91 ? -7.896 9.068 10.608 1.00 98.00 91 LEU A N 1
ATOM 714 C CA . LEU A 1 91 ? -7.427 9.653 9.363 1.00 98.00 91 LEU A CA 1
ATOM 715 C C . LEU A 1 91 ? -5.909 9.516 9.297 1.00 98.00 91 LEU A C 1
ATOM 717 O O . LEU A 1 91 ? -5.205 10.031 10.166 1.00 98.00 91 LEU A O 1
ATOM 721 N N . LEU A 1 92 ? -5.426 8.845 8.257 1.00 97.00 92 LEU A N 1
ATOM 722 C CA . LEU A 1 92 ? -4.007 8.654 7.973 1.00 97.00 92 LEU A CA 1
ATOM 723 C C . LEU A 1 92 ? -3.631 9.339 6.654 1.00 97.00 92 LEU A C 1
ATOM 725 O O . LEU A 1 92 ? -4.463 9.449 5.747 1.00 97.00 92 LEU A O 1
ATOM 729 N N . ALA A 1 93 ? -2.375 9.754 6.527 1.00 95.25 93 ALA A N 1
ATOM 730 C CA . ALA A 1 93 ? -1.802 10.241 5.278 1.00 95.25 93 ALA A CA 1
ATOM 731 C C . ALA A 1 93 ? -0.366 9.722 5.115 1.00 95.25 93 ALA A C 1
ATOM 733 O O . ALA A 1 93 ? 0.372 9.697 6.096 1.00 95.25 93 ALA A O 1
ATOM 734 N N . PRO A 1 94 ? 0.054 9.332 3.898 1.00 92.62 94 PRO A N 1
ATOM 735 C CA . PRO A 1 94 ? 1.448 9.014 3.632 1.00 92.62 94 PRO A CA 1
ATOM 736 C C . PRO A 1 94 ? 2.358 10.221 3.867 1.00 92.62 94 PRO A C 1
ATOM 738 O O . PRO A 1 94 ? 2.026 11.345 3.491 1.00 92.62 94 PRO A O 1
ATOM 741 N N . SER A 1 95 ? 3.566 9.962 4.363 1.00 87.00 95 SER A N 1
ATOM 742 C CA . SER A 1 95 ? 4.661 10.942 4.426 1.00 87.00 95 SER A CA 1
ATOM 743 C C . SER A 1 95 ? 5.266 11.297 3.057 1.00 87.00 95 SER A C 1
ATOM 745 O O . SER A 1 95 ? 6.107 12.191 2.958 1.00 87.00 95 SER A O 1
ATOM 747 N N . ILE A 1 96 ? 4.833 10.621 1.987 1.00 87.19 96 ILE A N 1
ATOM 748 C CA . ILE A 1 96 ? 5.271 10.847 0.606 1.00 87.19 96 ILE A CA 1
ATOM 749 C C . ILE A 1 96 ? 4.139 11.406 -0.260 1.00 87.19 96 ILE A C 1
ATOM 751 O O . ILE A 1 96 ? 2.960 11.155 -0.019 1.00 87.19 96 ILE A O 1
ATOM 755 N N . TRP A 1 97 ? 4.497 12.139 -1.315 1.00 88.38 97 TRP A N 1
ATOM 756 C CA . TRP A 1 97 ? 3.523 12.615 -2.297 1.00 88.38 97 TRP A CA 1
ATOM 757 C C . TRP A 1 97 ? 3.039 11.469 -3.171 1.00 88.38 97 TRP A C 1
ATOM 759 O O . TRP A 1 97 ? 3.829 10.887 -3.910 1.00 88.38 97 TRP A O 1
ATOM 769 N N . GLY A 1 98 ? 1.744 11.195 -3.154 1.00 90.94 98 GLY A N 1
ATOM 770 C CA . GLY A 1 98 ? 1.118 10.293 -4.103 1.00 90.94 98 GLY A CA 1
ATOM 771 C C . GLY A 1 98 ? -0.177 9.713 -3.574 1.00 90.94 98 GLY A C 1
ATOM 772 O O . GLY A 1 98 ? -0.994 10.414 -2.977 1.00 90.94 98 GLY A O 1
ATOM 773 N N . ASP A 1 99 ? -0.383 8.437 -3.858 1.00 92.19 99 ASP A N 1
ATOM 774 C CA . ASP A 1 99 ? -1.662 7.761 -3.700 1.00 92.19 99 ASP A CA 1
ATOM 775 C C . ASP A 1 99 ? -1.558 6.591 -2.715 1.00 92.19 99 ASP A C 1
ATOM 777 O O . ASP A 1 99 ? -0.486 6.286 -2.187 1.00 92.19 99 ASP A O 1
ATOM 781 N N . ILE A 1 100 ? -2.689 5.945 -2.440 1.00 94.94 100 ILE A N 1
ATOM 782 C CA . ILE A 1 100 ? -2.770 4.793 -1.541 1.00 94.94 100 ILE A CA 1
ATOM 783 C C . ILE A 1 100 ? -3.428 3.633 -2.287 1.00 94.94 100 ILE A C 1
ATOM 785 O O . ILE A 1 100 ? -4.538 3.750 -2.806 1.00 94.94 100 ILE A O 1
ATOM 789 N N . VAL A 1 101 ? -2.755 2.486 -2.299 1.00 94.12 101 VAL A N 1
ATOM 790 C CA . VAL A 1 101 ? -3.253 1.223 -2.847 1.00 94.12 101 VAL A CA 1
ATOM 791 C C . VAL A 1 101 ? -3.833 0.373 -1.710 1.00 94.12 101 VAL A C 1
ATOM 793 O O . VAL A 1 101 ? -3.079 -0.027 -0.822 1.00 94.12 101 VAL A O 1
ATOM 796 N N . PRO A 1 102 ? -5.128 0.018 -1.724 1.00 95.81 102 PRO A N 1
ATOM 797 C CA . PRO A 1 102 ? -5.669 -1.018 -0.855 1.00 95.81 102 PRO A CA 1
ATOM 798 C C . PRO A 1 102 ? -5.519 -2.406 -1.500 1.00 95.81 102 PRO A C 1
ATOM 800 O O . PRO A 1 102 ? -6.174 -2.721 -2.494 1.00 95.81 102 PRO A O 1
ATOM 803 N N . ILE A 1 103 ? -4.698 -3.263 -0.900 1.00 95.69 103 ILE A N 1
ATOM 804 C CA . ILE A 1 103 ? -4.503 -4.662 -1.296 1.00 95.69 103 ILE A CA 1
ATOM 805 C C . ILE A 1 103 ? -5.300 -5.547 -0.340 1.00 95.69 103 ILE A C 1
ATOM 807 O O . ILE A 1 103 ? -5.021 -5.587 0.858 1.00 95.69 103 ILE A O 1
ATOM 811 N N . HIS A 1 104 ? -6.297 -6.261 -0.863 1.00 95.25 104 HIS A N 1
ATOM 812 C CA . HIS A 1 104 ? -7.073 -7.215 -0.071 1.00 95.25 104 HIS A CA 1
ATOM 813 C C . HIS A 1 104 ? -6.384 -8.576 -0.085 1.00 95.25 104 HIS A C 1
ATOM 815 O O . HIS A 1 104 ? -6.124 -9.133 -1.151 1.00 95.25 104 HIS A O 1
ATOM 821 N N . LEU A 1 105 ? -6.121 -9.111 1.102 1.00 95.88 105 LEU A N 1
ATOM 822 C CA . LEU A 1 105 ? -5.543 -10.431 1.292 1.00 95.88 105 LEU A CA 1
ATOM 823 C C . LEU A 1 105 ? -6.649 -11.428 1.638 1.00 95.88 105 LEU A C 1
ATOM 825 O O . LEU A 1 105 ? -7.465 -11.202 2.537 1.00 95.88 105 LEU A O 1
ATOM 829 N N . ASP A 1 106 ? -6.667 -12.536 0.908 1.00 94.62 106 ASP A N 1
ATOM 830 C CA . ASP A 1 106 ? -7.683 -13.591 0.969 1.00 94.62 106 ASP A CA 1
ATOM 831 C C . ASP A 1 106 ? -7.272 -14.782 1.855 1.00 94.62 106 ASP A C 1
ATOM 833 O O . ASP A 1 106 ? -8.001 -15.769 1.956 1.00 94.62 106 ASP A O 1
ATOM 837 N N . GLY A 1 107 ? -6.100 -14.710 2.492 1.00 94.00 107 GLY A N 1
ATOM 838 C CA . GLY A 1 107 ? -5.509 -15.797 3.273 1.00 94.00 107 GLY A CA 1
ATOM 839 C C . GLY A 1 107 ? -4.773 -16.852 2.451 1.00 94.00 107 GLY A C 1
ATOM 840 O O . GLY A 1 107 ? -4.222 -17.776 3.044 1.00 94.00 107 GLY A O 1
ATOM 841 N N . LYS A 1 108 ? -4.755 -16.742 1.119 1.00 94.56 108 LYS A N 1
ATOM 842 C CA . LYS A 1 108 ? -4.140 -17.721 0.209 1.00 94.56 108 LYS A CA 1
ATOM 843 C C . LYS A 1 108 ? -3.013 -17.119 -0.619 1.00 94.56 108 LYS A C 1
ATOM 845 O O . LYS A 1 108 ? -2.022 -17.793 -0.876 1.00 94.56 108 LYS A O 1
ATOM 850 N N . THR A 1 109 ? -3.178 -15.871 -1.038 1.00 93.19 109 THR A N 1
ATOM 851 C CA . THR A 1 109 ? -2.262 -15.178 -1.937 1.00 93.19 109 THR A CA 1
ATOM 852 C C . THR A 1 109 ? -1.357 -14.250 -1.141 1.00 93.19 109 THR A C 1
ATOM 854 O O . THR A 1 109 ? -1.828 -13.339 -0.458 1.00 93.19 109 THR A O 1
ATOM 857 N N . GLU A 1 110 ? -0.049 -14.466 -1.242 1.00 94.06 110 GLU A N 1
ATOM 858 C CA . GLU A 1 110 ? 0.946 -13.551 -0.682 1.00 94.06 110 GLU A CA 1
ATOM 859 C C . GLU A 1 110 ? 1.226 -12.402 -1.648 1.00 94.06 110 GLU A C 1
ATOM 861 O O . GLU A 1 110 ? 1.211 -12.575 -2.867 1.00 94.06 110 GLU A O 1
ATOM 866 N N . TRP A 1 111 ? 1.537 -11.236 -1.093 1.00 95.81 111 TRP A N 1
ATOM 867 C CA . TRP A 1 111 ? 2.009 -10.085 -1.852 1.00 95.81 111 TRP A CA 1
ATOM 868 C C . TRP A 1 111 ? 3.395 -9.675 -1.378 1.00 95.81 111 TRP A C 1
ATOM 870 O O . TRP A 1 111 ? 3.744 -9.814 -0.208 1.00 95.81 111 TRP A O 1
ATOM 880 N N . THR A 1 112 ? 4.182 -9.136 -2.296 1.00 94.25 112 THR A N 1
ATOM 881 C CA . THR A 1 112 ? 5.433 -8.448 -1.995 1.00 94.25 112 THR A CA 1
ATOM 882 C C . THR A 1 112 ? 5.223 -6.951 -2.172 1.00 94.25 112 THR A C 1
ATOM 884 O O . THR A 1 112 ? 4.613 -6.521 -3.147 1.00 94.25 112 THR A O 1
ATOM 887 N N . ILE A 1 113 ? 5.716 -6.162 -1.224 1.00 92.75 113 ILE A N 1
ATOM 888 C CA . ILE A 1 113 ? 5.654 -4.701 -1.194 1.00 92.75 113 ILE A CA 1
ATOM 889 C C . ILE A 1 113 ? 7.083 -4.165 -1.252 1.00 92.75 113 ILE A C 1
ATOM 891 O O . ILE A 1 113 ? 7.989 -4.710 -0.615 1.00 92.75 113 ILE A O 1
ATOM 895 N N . GLY A 1 114 ? 7.280 -3.102 -2.029 1.00 87.25 114 GLY A N 1
ATOM 896 C CA . GLY A 1 114 ? 8.560 -2.420 -2.178 1.00 87.25 114 GLY A CA 1
ATOM 897 C C . GLY A 1 114 ? 9.034 -1.710 -0.905 1.00 87.25 114 GLY A C 1
ATOM 898 O O . GLY A 1 114 ? 8.395 -1.742 0.147 1.00 87.25 114 GLY A O 1
ATOM 899 N N . LYS A 1 115 ? 10.171 -1.022 -1.021 1.00 78.19 115 LYS A N 1
ATOM 900 C CA . LYS A 1 115 ? 10.944 -0.478 0.110 1.00 78.19 115 LYS A CA 1
ATOM 901 C C . LYS A 1 115 ? 10.209 0.491 1.042 1.00 78.19 115 LYS A C 1
ATOM 903 O O . LYS A 1 115 ? 10.620 0.641 2.182 1.00 78.19 115 LYS A O 1
ATOM 908 N N . ASN A 1 116 ? 9.152 1.153 0.572 1.00 77.88 116 ASN A N 1
ATOM 909 C CA . ASN A 1 116 ? 8.412 2.125 1.384 1.00 77.88 116 ASN A CA 1
ATOM 910 C C . ASN A 1 116 ? 7.534 1.445 2.448 1.00 77.88 116 ASN A C 1
ATOM 912 O O . ASN A 1 116 ? 7.070 2.109 3.367 1.00 77.88 116 ASN A O 1
ATOM 916 N N . GLY A 1 117 ? 7.310 0.132 2.322 1.00 86.25 117 GLY A N 1
ATOM 917 C CA . GLY A 1 117 ? 6.439 -0.616 3.217 1.00 86.25 117 GLY A CA 1
ATOM 918 C C . GLY A 1 117 ? 4.976 -0.181 3.122 1.00 86.25 117 GLY A C 1
ATOM 919 O O . GLY A 1 117 ? 4.607 0.620 2.263 1.00 86.25 117 GLY A O 1
ATOM 920 N N . PRO A 1 118 ? 4.099 -0.757 3.954 1.00 91.50 118 PRO A N 1
ATOM 921 C CA . PRO A 1 118 ? 2.715 -0.318 4.023 1.00 91.50 118 PRO A CA 1
ATOM 922 C C . PRO A 1 118 ? 2.566 0.976 4.844 1.00 91.50 118 PRO A C 1
ATOM 924 O O . PRO A 1 118 ? 3.398 1.295 5.683 1.00 91.50 118 PRO A O 1
ATOM 927 N N . LEU A 1 119 ? 1.458 1.682 4.636 1.00 94.00 119 LEU A N 1
ATOM 928 C CA . LEU A 1 119 ? 0.962 2.788 5.461 1.00 94.00 119 LEU A CA 1
ATOM 929 C C . LEU A 1 119 ? 0.181 2.261 6.674 1.00 94.00 119 LEU A C 1
ATOM 931 O O . LEU A 1 119 ? 0.296 2.763 7.787 1.00 94.00 119 LEU A O 1
ATOM 935 N N . ALA A 1 120 ? -0.653 1.245 6.444 1.00 95.12 120 ALA A N 1
ATOM 936 C CA . ALA A 1 120 ? -1.484 0.631 7.471 1.00 95.12 120 ALA A CA 1
ATOM 937 C C . ALA A 1 120 ? -1.875 -0.797 7.081 1.00 95.12 120 ALA A C 1
ATOM 939 O O . ALA A 1 120 ? -1.895 -1.155 5.901 1.00 95.12 120 ALA A O 1
ATOM 940 N N . MET A 1 121 ? -2.221 -1.617 8.068 1.00 95.25 121 MET A N 1
ATOM 941 C CA . MET A 1 121 ? -2.660 -2.998 7.879 1.00 95.25 121 MET A CA 1
ATOM 942 C C . MET A 1 121 ? -3.734 -3.367 8.898 1.00 95.25 121 MET A C 1
ATOM 944 O O . MET A 1 121 ? -3.683 -2.947 10.053 1.00 95.25 121 MET A O 1
ATOM 948 N N . THR A 1 122 ? -4.690 -4.200 8.507 1.00 95.12 122 THR A N 1
ATOM 949 C CA . THR A 1 122 ? -5.622 -4.809 9.467 1.00 95.12 122 THR A CA 1
ATOM 950 C C . THR A 1 122 ? -4.914 -5.854 10.340 1.00 95.12 122 THR A C 1
ATOM 952 O O . THR A 1 122 ? -3.943 -6.473 9.911 1.00 95.12 122 THR A O 1
ATOM 955 N N . ASP A 1 123 ? -5.431 -6.093 11.542 1.00 87.94 123 ASP A N 1
ATOM 956 C CA . ASP A 1 123 ? -4.848 -6.933 12.605 1.00 87.94 123 ASP A CA 1
ATOM 957 C C . ASP A 1 123 ? -4.413 -8.362 12.216 1.00 87.94 123 ASP A C 1
ATOM 959 O O . ASP A 1 123 ? -3.459 -8.899 12.782 1.00 87.94 123 ASP A O 1
ATOM 963 N N . LYS A 1 124 ? -5.108 -8.986 11.262 1.00 89.06 124 LYS A N 1
ATOM 964 C CA . LYS A 1 124 ? -4.849 -10.354 10.779 1.00 89.06 124 LYS A CA 1
ATOM 965 C C . LYS A 1 124 ? -3.876 -10.431 9.602 1.00 89.06 124 LYS A C 1
ATOM 967 O O . LYS A 1 124 ? -3.630 -11.525 9.090 1.00 89.06 124 LYS A O 1
ATOM 972 N N . VAL A 1 125 ? -3.318 -9.300 9.179 1.00 91.31 125 VAL A N 1
ATOM 973 C CA . VAL A 1 125 ? -2.229 -9.272 8.204 1.00 91.31 125 VAL A CA 1
ATOM 974 C C . VAL A 1 125 ? -0.914 -9.553 8.914 1.00 91.31 125 VAL A C 1
ATOM 976 O O . VAL A 1 125 ? -0.570 -8.926 9.916 1.00 91.31 125 VAL A O 1
ATOM 979 N N . VAL A 1 126 ? -0.140 -10.468 8.344 1.00 88.12 126 VAL A N 1
ATOM 980 C CA . VAL A 1 126 ? 1.235 -10.731 8.754 1.00 88.12 126 VAL A CA 1
ATOM 981 C C . VAL A 1 126 ? 2.171 -10.064 7.760 1.00 88.12 126 VAL A C 1
ATOM 983 O O . VAL A 1 126 ? 2.018 -10.234 6.555 1.00 88.12 126 VAL A O 1
ATOM 986 N N . LYS A 1 127 ? 3.150 -9.320 8.278 1.00 86.81 127 LYS A N 1
ATOM 987 C CA . LYS A 1 127 ? 4.236 -8.713 7.508 1.00 86.81 127 LYS A CA 1
ATOM 988 C C . LYS A 1 127 ? 5.564 -9.355 7.899 1.00 86.81 127 LYS A C 1
ATOM 990 O O . LYS A 1 127 ? 5.867 -9.458 9.088 1.00 86.81 127 LYS A O 1
ATOM 995 N N . GLU A 1 128 ? 6.350 -9.747 6.906 1.00 83.44 128 GLU A N 1
ATOM 996 C CA . GLU A 1 128 ? 7.717 -10.236 7.058 1.00 83.44 128 GLU A CA 1
ATOM 997 C C . GLU A 1 128 ? 8.679 -9.388 6.226 1.00 83.44 128 GLU A C 1
ATOM 999 O O . GLU A 1 128 ? 8.553 -9.315 5.001 1.00 83.44 128 GLU A O 1
ATOM 1004 N N . THR A 1 129 ? 9.682 -8.794 6.868 1.00 78.06 129 THR A N 1
ATOM 1005 C CA . THR A 1 129 ? 10.788 -8.153 6.151 1.00 78.06 129 THR A CA 1
ATOM 1006 C C . THR A 1 129 ? 11.723 -9.209 5.591 1.00 78.06 129 THR A C 1
ATOM 1008 O O . THR A 1 129 ? 12.171 -10.113 6.298 1.00 78.06 129 THR A O 1
ATOM 1011 N N . ARG A 1 130 ? 12.047 -9.080 4.306 1.00 71.19 130 ARG A N 1
ATOM 1012 C CA . ARG A 1 130 ? 13.070 -9.884 3.646 1.00 71.19 130 ARG A CA 1
ATOM 1013 C C . ARG A 1 130 ? 14.126 -8.945 3.083 1.00 71.19 130 ARG A C 1
ATOM 1015 O O . ARG A 1 130 ? 13.842 -8.138 2.198 1.00 71.19 130 ARG A O 1
ATOM 1022 N N . SER A 1 131 ? 15.353 -9.079 3.576 1.00 63.31 131 SER A N 1
ATOM 1023 C CA . SER A 1 131 ? 16.522 -8.624 2.831 1.00 63.31 131 SER A CA 1
ATOM 1024 C C . SER A 1 131 ? 16.729 -9.582 1.661 1.00 63.31 131 SER A C 1
ATOM 1026 O O . SER A 1 131 ? 16.668 -10.803 1.828 1.00 63.31 131 SER A O 1
ATOM 1028 N N . GLN A 1 132 ? 16.911 -9.057 0.452 1.00 59.59 132 GLN A N 1
ATOM 1029 C CA . GLN A 1 132 ? 17.203 -9.910 -0.694 1.00 59.59 132 GLN A CA 1
ATOM 1030 C C . GLN A 1 132 ? 18.700 -10.269 -0.701 1.00 59.59 132 GLN A C 1
ATOM 1032 O O . GLN A 1 132 ? 19.535 -9.373 -0.830 1.00 59.59 132 GLN A O 1
ATOM 1037 N N . PRO A 1 133 ? 19.071 -11.560 -0.569 1.00 48.38 133 PRO A N 1
ATOM 1038 C CA . PRO A 1 133 ? 20.468 -11.973 -0.383 1.00 48.38 133 PRO A CA 1
ATOM 1039 C C . PRO A 1 133 ? 21.339 -11.804 -1.638 1.00 48.38 133 PRO A C 1
ATOM 1041 O O . PRO A 1 133 ? 22.562 -11.816 -1.541 1.00 48.38 133 PRO A O 1
ATOM 1044 N N . ILE A 1 134 ? 20.730 -11.615 -2.813 1.00 51.25 134 ILE A N 1
ATOM 1045 C CA . ILE A 1 134 ? 21.422 -11.606 -4.114 1.00 51.25 134 ILE A CA 1
ATOM 1046 C C . ILE A 1 134 ? 22.360 -10.391 -4.275 1.00 51.25 134 ILE A C 1
ATOM 1048 O O . ILE A 1 134 ? 23.314 -10.457 -5.043 1.00 51.25 134 ILE A O 1
ATOM 1052 N N . PHE A 1 135 ? 22.169 -9.316 -3.503 1.00 48.53 135 PHE A N 1
ATOM 1053 C CA . PHE A 1 135 ? 22.939 -8.074 -3.655 1.00 48.53 135 PHE A CA 1
ATOM 1054 C C . PHE A 1 135 ? 23.988 -7.804 -2.572 1.00 48.53 135 PHE A C 1
ATOM 1056 O O . PHE A 1 135 ? 24.618 -6.752 -2.599 1.00 48.53 135 PHE A O 1
ATOM 1063 N N . GLN A 1 136 ? 24.277 -8.751 -1.671 1.00 48.06 136 GLN A N 1
ATOM 1064 C CA . GLN A 1 136 ? 25.401 -8.568 -0.737 1.00 48.06 136 GLN A CA 1
ATOM 1065 C C . GLN A 1 136 ? 26.770 -8.485 -1.446 1.00 48.06 136 GLN A C 1
ATOM 1067 O O . GLN A 1 136 ? 27.709 -7.941 -0.874 1.00 48.06 136 GLN A O 1
ATOM 1072 N N . ASN A 1 137 ? 26.878 -8.956 -2.698 1.00 43.41 137 ASN A N 1
ATOM 1073 C CA . ASN A 1 137 ? 28.147 -9.048 -3.433 1.00 43.41 137 ASN A CA 1
ATOM 1074 C C . ASN A 1 137 ? 28.269 -8.116 -4.658 1.00 43.41 137 ASN A C 1
ATOM 1076 O O . ASN A 1 137 ? 29.281 -8.168 -5.352 1.00 43.41 137 ASN A O 1
ATOM 1080 N N . LEU A 1 138 ? 27.288 -7.245 -4.924 1.00 46.47 138 LEU A N 1
ATOM 1081 C CA . LEU A 1 138 ? 27.331 -6.275 -6.029 1.00 46.47 138 LEU A CA 1
ATOM 1082 C C . LEU A 1 138 ? 27.466 -4.850 -5.470 1.00 46.47 138 LEU A C 1
ATOM 1084 O O . LEU A 1 138 ? 26.495 -4.119 -5.323 1.00 46.47 138 LEU A O 1
ATOM 1088 N N . LEU A 1 139 ? 28.705 -4.513 -5.103 1.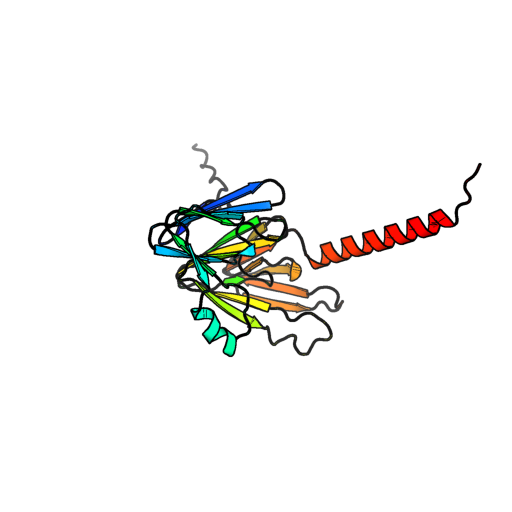00 45.09 139 LEU A N 1
ATOM 1089 C CA . LEU A 1 139 ? 29.314 -3.174 -5.064 1.00 45.09 139 LEU A CA 1
ATOM 1090 C C . LEU A 1 139 ? 28.346 -1.972 -4.926 1.00 45.09 139 LEU A C 1
ATOM 1092 O O . LEU A 1 139 ? 27.752 -1.514 -5.899 1.00 45.09 139 LEU A O 1
ATOM 1096 N N . HIS A 1 140 ? 28.308 -1.375 -3.728 1.00 47.72 140 HIS A N 1
ATOM 1097 C CA . HIS A 1 140 ? 27.832 -0.001 -3.476 1.00 47.72 140 HIS A CA 1
ATOM 1098 C C . HIS A 1 140 ? 26.371 0.335 -3.838 1.00 47.72 140 HIS A C 1
ATOM 1100 O O . HIS A 1 140 ? 26.064 1.495 -4.115 1.00 47.72 140 HIS A O 1
ATOM 1106 N N . ARG A 1 141 ? 25.444 -0.628 -3.819 1.00 50.91 141 ARG A N 1
ATOM 1107 C CA . ARG A 1 141 ? 24.018 -0.369 -4.095 1.00 50.91 141 ARG A CA 1
ATOM 1108 C C . ARG A 1 141 ? 23.161 -0.808 -2.913 1.00 50.91 141 ARG A C 1
ATOM 1110 O O . ARG A 1 141 ? 23.377 -1.882 -2.363 1.00 50.91 141 ARG A O 1
ATOM 1117 N N . GLU A 1 142 ? 22.255 0.074 -2.481 1.00 51.84 142 GLU A N 1
ATOM 1118 C CA . GLU A 1 142 ? 21.393 -0.092 -1.301 1.00 51.84 142 GLU A CA 1
ATOM 1119 C C . GLU A 1 142 ? 20.782 -1.500 -1.237 1.00 51.84 142 GLU A C 1
ATOM 1121 O O . GLU A 1 142 ? 20.248 -2.000 -2.230 1.00 51.84 142 GLU A O 1
ATOM 1126 N N . ALA A 1 143 ? 20.832 -2.137 -0.063 1.00 49.75 143 ALA A N 1
ATOM 1127 C CA . ALA A 1 143 ? 20.141 -3.399 0.166 1.00 49.75 143 ALA A CA 1
ATOM 1128 C C . ALA A 1 143 ? 18.652 -3.232 -0.178 1.00 49.75 143 ALA A C 1
ATOM 1130 O O . ALA A 1 143 ? 17.960 -2.392 0.398 1.00 49.75 143 ALA A O 1
ATOM 1131 N N . ILE A 1 144 ? 18.151 -4.020 -1.135 1.00 61.44 144 ILE A N 1
ATOM 1132 C CA . ILE A 1 144 ? 16.737 -3.969 -1.506 1.00 61.44 144 ILE A CA 1
ATOM 1133 C C . ILE A 1 144 ? 15.956 -4.723 -0.430 1.00 61.44 144 ILE A C 1
ATOM 1135 O O . ILE A 1 144 ? 15.938 -5.958 -0.387 1.00 61.44 144 ILE A O 1
ATOM 1139 N N . PHE A 1 145 ? 15.330 -3.959 0.460 1.00 71.06 145 PHE A N 1
ATOM 1140 C CA . PHE A 1 145 ? 14.361 -4.470 1.416 1.00 71.06 145 PHE A CA 1
ATOM 1141 C C . PHE A 1 145 ? 12.989 -4.532 0.753 1.00 71.06 145 PHE A C 1
ATOM 1143 O O . PHE A 1 145 ? 12.508 -3.551 0.182 1.00 71.06 145 PHE A O 1
ATOM 1150 N N . VAL A 1 146 ? 12.365 -5.702 0.830 1.00 84.44 146 VAL A N 1
ATOM 1151 C CA . VAL A 1 146 ? 10.965 -5.899 0.457 1.00 84.44 146 VAL A CA 1
ATOM 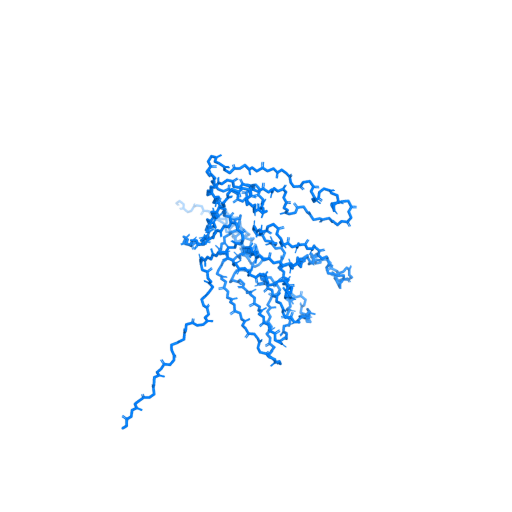1152 C C . VAL A 1 146 ? 10.209 -6.474 1.643 1.00 84.44 146 VAL A C 1
ATOM 1154 O O . VAL A 1 146 ? 10.778 -7.178 2.483 1.00 84.44 146 VAL A O 1
ATOM 1157 N N . TYR A 1 147 ? 8.911 -6.213 1.688 1.00 86.69 147 TYR A N 1
ATOM 1158 C CA . TYR A 1 147 ? 8.025 -6.767 2.702 1.00 86.69 147 TYR A CA 1
ATOM 1159 C C . TYR A 1 147 ? 7.124 -7.804 2.053 1.00 86.69 147 TYR A C 1
ATOM 1161 O O . TYR A 1 147 ? 6.426 -7.504 1.088 1.00 86.69 147 TYR A O 1
ATOM 1169 N N . ARG A 1 148 ? 7.114 -9.024 2.582 1.00 90.38 148 ARG A N 1
ATOM 1170 C CA . ARG A 1 148 ? 6.080 -10.001 2.246 1.00 90.38 148 ARG A CA 1
ATOM 1171 C C . ARG A 1 148 ? 4.897 -9.800 3.172 1.00 90.38 148 ARG A C 1
ATOM 1173 O O . ARG A 1 148 ? 5.084 -9.686 4.382 1.00 90.38 148 ARG A O 1
ATOM 1180 N N . VAL A 1 149 ? 3.699 -9.766 2.608 1.00 92.75 149 VAL A N 1
ATOM 1181 C CA . VAL A 1 149 ? 2.452 -9.693 3.366 1.00 92.75 149 VAL A CA 1
ATOM 1182 C C . VAL A 1 149 ? 1.535 -10.854 3.015 1.00 92.75 149 VAL A C 1
ATOM 1184 O O . VAL A 1 149 ? 1.400 -11.240 1.852 1.00 92.75 149 VAL A O 1
ATOM 1187 N N . SER A 1 150 ? 0.910 -11.414 4.042 1.00 94.38 150 SER A N 1
ATOM 1188 C CA . SER A 1 150 ? 0.003 -12.556 3.951 1.00 94.38 150 SER A CA 1
ATOM 1189 C C . SER A 1 150 ? -1.065 -12.481 5.049 1.00 94.38 150 SER A C 1
ATOM 1191 O O . SER A 1 150 ? -1.087 -11.550 5.859 1.00 94.38 150 SER A O 1
ATOM 1193 N N . GLY A 1 151 ? -1.984 -13.447 5.075 1.00 92.94 151 GLY A N 1
ATOM 1194 C CA . GLY A 1 151 ? -3.112 -13.468 6.010 1.00 92.94 151 GLY A CA 1
ATOM 1195 C C . GLY A 1 151 ? -4.406 -12.957 5.383 1.00 92.94 151 GLY A C 1
ATOM 1196 O O . GLY A 1 151 ? -4.551 -12.949 4.165 1.00 92.94 151 GLY A O 1
ATOM 1197 N N . ILE A 1 152 ? -5.376 -12.584 6.217 1.00 95.00 152 ILE A N 1
ATOM 1198 C CA . ILE A 1 152 ? -6.716 -12.170 5.775 1.00 95.00 152 ILE A CA 1
ATOM 1199 C C . ILE A 1 152 ? -6.941 -10.727 6.204 1.00 95.00 152 ILE A C 1
ATOM 1201 O O . ILE A 1 152 ? -6.829 -10.425 7.390 1.00 95.00 152 ILE A O 1
ATOM 1205 N N . GLY A 1 153 ? -7.306 -9.851 5.270 1.00 95.56 153 GLY A N 1
ATOM 1206 C CA . GLY A 1 153 ? -7.588 -8.455 5.591 1.00 95.56 153 GLY A CA 1
ATOM 1207 C C . GLY A 1 153 ? -7.185 -7.486 4.493 1.00 95.56 153 GLY A C 1
ATOM 1208 O O . GLY A 1 153 ? -7.284 -7.814 3.314 1.00 95.56 153 GLY A O 1
ATOM 12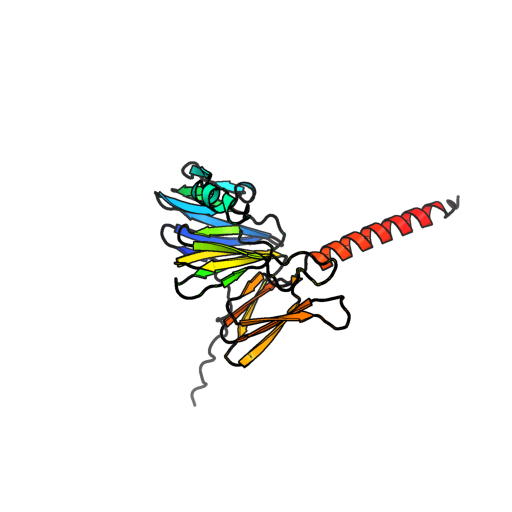09 N N . VAL A 1 154 ? -6.764 -6.281 4.877 1.00 97.00 154 VAL A N 1
ATOM 1210 C CA . VAL A 1 154 ? -6.371 -5.227 3.933 1.00 97.00 154 VAL A CA 1
ATOM 1211 C C . VAL A 1 154 ? -5.036 -4.625 4.339 1.00 97.00 154 VAL A C 1
ATOM 1213 O O . VAL A 1 154 ? -4.800 -4.333 5.513 1.00 97.00 154 VAL A O 1
ATOM 1216 N N . VAL A 1 155 ? -4.180 -4.428 3.342 1.00 95.88 155 VAL A N 1
ATOM 1217 C CA . VAL A 1 155 ? -2.918 -3.701 3.444 1.00 95.88 155 VAL A CA 1
ATOM 1218 C C . VAL A 1 155 ? -3.015 -2.443 2.602 1.00 95.88 155 VAL A C 1
ATOM 1220 O O . VAL A 1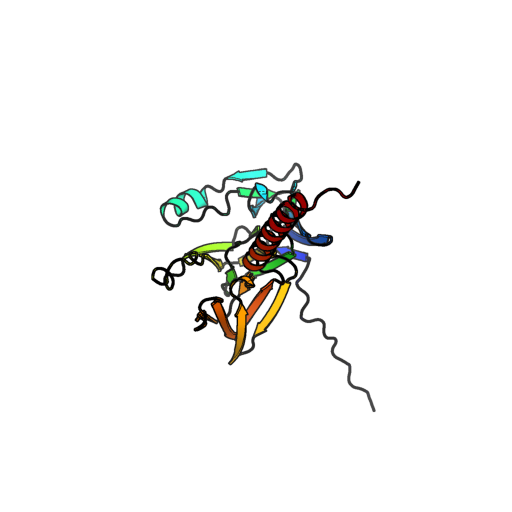 155 ? -3.359 -2.508 1.426 1.00 95.88 155 VAL A O 1
ATOM 1223 N N . PHE A 1 156 ? -2.712 -1.299 3.199 1.00 96.44 156 PHE A N 1
ATOM 1224 C CA . PHE A 1 156 ? -2.702 -0.008 2.527 1.00 96.44 156 PHE A CA 1
ATOM 1225 C C . PHE A 1 156 ? -1.258 0.357 2.213 1.00 96.44 156 PHE A C 1
ATOM 1227 O O . PHE A 1 156 ? -0.451 0.450 3.132 1.00 96.44 156 PHE A O 1
ATOM 1234 N N . VAL A 1 157 ? -0.919 0.539 0.940 1.00 95.25 157 VAL A N 1
ATOM 1235 C CA . VAL A 1 157 ? 0.455 0.789 0.482 1.00 95.25 157 VAL A CA 1
ATOM 1236 C C . VAL A 1 157 ? 0.537 2.168 -0.170 1.00 95.25 157 VAL A C 1
ATOM 1238 O O . VAL A 1 157 ? -0.231 2.423 -1.098 1.00 95.25 157 VAL A O 1
ATOM 1241 N N . PRO A 1 158 ? 1.430 3.062 0.278 1.00 94.25 158 PRO A N 1
ATOM 1242 C CA . PRO A 1 158 ? 1.609 4.360 -0.350 1.00 94.25 158 PRO A CA 1
ATOM 1243 C C . PRO A 1 158 ? 2.412 4.237 -1.657 1.00 94.25 158 PRO A C 1
ATOM 1245 O O . PRO A 1 158 ? 3.354 3.447 -1.750 1.00 94.25 158 PRO A O 1
ATOM 1248 N N . SER A 1 159 ? 2.072 5.047 -2.659 1.00 92.81 159 SER A N 1
ATOM 1249 C CA . SER A 1 159 ? 2.846 5.217 -3.896 1.00 92.81 159 SER A CA 1
ATOM 1250 C C . SER A 1 159 ? 3.434 6.622 -3.987 1.00 92.81 159 SER A C 1
ATOM 1252 O O . SER A 1 159 ? 2.837 7.577 -3.499 1.00 92.81 159 SER A O 1
ATOM 1254 N N . LEU A 1 160 ? 4.581 6.769 -4.655 1.00 91.88 160 LEU A N 1
ATOM 1255 C CA . LEU A 1 160 ? 5.140 8.072 -5.008 1.00 91.88 160 LEU A CA 1
ATOM 1256 C C . LEU A 1 160 ? 4.577 8.535 -6.363 1.00 91.88 160 LEU A C 1
ATOM 1258 O O . LEU A 1 160 ? 4.907 7.998 -7.421 1.00 91.88 160 LEU A O 1
ATOM 1262 N N . GLY A 1 161 ? 3.725 9.552 -6.335 1.00 90.12 161 GLY A N 1
ATOM 1263 C CA . GLY A 1 161 ? 2.952 10.008 -7.485 1.00 90.12 161 GLY A CA 1
ATOM 1264 C C . GLY A 1 161 ? 1.780 9.083 -7.816 1.00 90.12 161 GLY A C 1
ATOM 1265 O O . GLY A 1 161 ? 1.259 8.370 -6.955 1.00 90.12 161 GLY A O 1
ATOM 1266 N N . SER A 1 162 ? 1.350 9.119 -9.080 1.00 88.75 162 SER A N 1
ATOM 1267 C CA . SER A 1 162 ? 0.263 8.275 -9.580 1.00 88.75 162 SER A CA 1
ATOM 1268 C C . SER A 1 162 ? 0.630 6.795 -9.532 1.00 88.75 162 SER A C 1
ATOM 1270 O O . SER A 1 162 ? 1.804 6.431 -9.537 1.00 88.75 162 SER A O 1
ATOM 1272 N N . MET A 1 163 ? -0.382 5.935 -9.517 1.00 89.81 163 MET A N 1
ATOM 1273 C CA . MET A 1 163 ? -0.211 4.486 -9.519 1.00 89.81 163 MET A CA 1
ATOM 1274 C C . MET A 1 163 ? -0.929 3.839 -10.700 1.00 89.81 163 MET A C 1
ATOM 1276 O O . MET A 1 163 ? -1.950 4.343 -11.167 1.00 89.81 163 MET A O 1
ATOM 1280 N N . GLN A 1 164 ? -0.400 2.706 -11.150 1.00 91.94 164 GLN A N 1
ATOM 1281 C CA . GLN A 1 164 ? -0.940 1.902 -12.244 1.00 91.94 164 GLN A CA 1
ATOM 1282 C C . GLN A 1 164 ? -0.892 0.425 -11.844 1.00 91.94 164 GLN A C 1
ATOM 1284 O O . GLN A 1 164 ? 0.142 -0.055 -11.377 1.00 91.94 164 GLN A O 1
ATOM 1289 N N . GLN A 1 165 ? -2.002 -0.286 -12.037 1.00 93.88 165 GLN A N 1
ATOM 1290 C CA . GLN A 1 165 ? -2.089 -1.733 -11.854 1.00 93.88 165 GLN A CA 1
ATOM 1291 C C . GLN A 1 165 ? -1.967 -2.434 -13.209 1.00 93.88 165 GLN A C 1
ATOM 1293 O O . GLN A 1 165 ? -2.612 -2.035 -14.178 1.00 93.88 165 GLN A O 1
ATOM 1298 N N . HIS A 1 166 ? -1.160 -3.490 -13.257 1.00 95.00 166 HIS A N 1
ATOM 1299 C CA . HIS A 1 166 ? -0.937 -4.325 -14.431 1.00 95.00 166 HIS A CA 1
ATOM 1300 C C . HIS A 1 166 ? -1.311 -5.758 -14.081 1.00 95.00 166 HIS A C 1
ATOM 1302 O O . HIS A 1 166 ? -0.688 -6.358 -13.206 1.00 95.00 166 HIS A O 1
ATOM 1308 N N . GLU A 1 167 ? -2.325 -6.301 -14.744 1.00 95.44 167 GLU A N 1
ATOM 1309 C CA . GLU A 1 167 ? -2.679 -7.714 -14.624 1.00 95.44 167 GLU A CA 1
ATOM 1310 C C . GLU A 1 167 ? -1.943 -8.511 -15.695 1.00 95.44 167 GLU A C 1
ATOM 1312 O O . GLU A 1 167 ? -2.059 -8.222 -16.885 1.00 95.44 167 GLU A O 1
ATOM 1317 N N . LEU A 1 168 ? -1.181 -9.506 -15.259 1.00 96.50 168 LEU A N 1
ATOM 1318 C CA . LEU A 1 168 ? -0.409 -10.399 -16.105 1.00 96.50 168 LEU A CA 1
ATOM 1319 C C . LEU A 1 168 ? -1.135 -11.734 -16.173 1.00 96.50 168 LEU A C 1
ATOM 1321 O O . LEU A 1 168 ? -1.374 -12.385 -15.150 1.00 96.50 168 LEU A O 1
ATOM 1325 N N . LYS A 1 169 ? -1.487 -12.158 -17.383 1.00 97.25 169 LYS A N 1
ATOM 1326 C CA . LYS A 1 169 ? -1.963 -13.513 -17.644 1.00 97.25 169 LYS A CA 1
ATOM 1327 C C . LYS A 1 169 ? -0.780 -14.472 -17.630 1.00 97.25 169 LYS A C 1
ATOM 1329 O O . LYS A 1 169 ? 0.381 -14.080 -17.550 1.00 97.25 169 LYS A O 1
ATOM 1334 N N . LYS A 1 170 ? -1.084 -15.766 -17.674 1.00 96.19 170 LYS A N 1
ATOM 1335 C CA . LYS A 1 170 ? -0.054 -16.792 -17.811 1.00 96.19 170 LYS A CA 1
ATOM 1336 C C . LYS A 1 170 ? 0.836 -16.475 -19.024 1.00 96.19 170 LYS A C 1
ATOM 1338 O O . LYS A 1 170 ? 0.302 -16.164 -20.084 1.00 96.19 170 LYS A O 1
ATOM 1343 N N . ASP A 1 171 ? 2.150 -16.584 -18.836 1.00 93.69 171 ASP A N 1
ATOM 1344 C CA . ASP A 1 171 ? 3.192 -16.346 -19.844 1.00 93.69 171 ASP A CA 1
ATOM 1345 C C . ASP A 1 171 ? 3.365 -14.864 -20.272 1.00 93.69 171 ASP A C 1
ATOM 1347 O O . ASP A 1 171 ? 4.247 -14.562 -21.078 1.00 93.69 171 ASP A O 1
ATOM 1351 N N . ASP A 1 172 ? 2.596 -13.919 -19.705 1.00 96.62 172 ASP A N 1
ATOM 1352 C CA . ASP A 1 172 ? 2.843 -12.483 -19.892 1.00 96.62 172 ASP A CA 1
ATOM 1353 C C . ASP A 1 172 ? 4.122 -12.069 -19.154 1.00 96.62 172 ASP A C 1
ATOM 1355 O O . ASP A 1 172 ? 4.319 -12.416 -17.984 1.00 96.62 172 ASP A O 1
ATOM 1359 N N . ILE A 1 173 ? 4.958 -11.269 -19.822 1.00 94.75 173 ILE A N 1
ATOM 1360 C CA . ILE A 1 173 ? 6.184 -10.703 -19.254 1.00 94.75 173 ILE A CA 1
ATOM 1361 C C . ILE A 1 173 ? 6.051 -9.186 -19.168 1.00 94.75 173 ILE A C 1
ATOM 1363 O O . ILE A 1 173 ? 5.826 -8.514 -20.176 1.00 94.75 173 ILE A O 1
ATOM 1367 N N . LEU A 1 174 ? 6.262 -8.637 -17.974 1.00 94.56 174 LEU A N 1
ATOM 1368 C CA . LEU A 1 174 ? 6.336 -7.198 -17.741 1.00 94.56 174 LEU A CA 1
ATOM 1369 C C . LEU A 1 174 ? 7.715 -6.826 -17.204 1.00 94.56 174 LEU A C 1
ATOM 1371 O O . LEU A 1 174 ? 8.164 -7.366 -16.197 1.00 94.56 174 LEU A O 1
ATOM 1375 N N . VAL A 1 175 ? 8.372 -5.866 -17.851 1.00 92.56 175 VAL A N 1
ATOM 1376 C CA . VAL A 1 175 ? 9.652 -5.317 -17.391 1.00 92.56 175 VAL A CA 1
ATOM 1377 C C . VAL A 1 175 ? 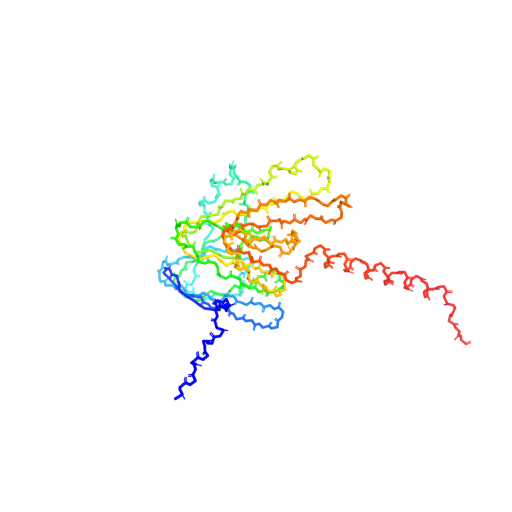9.399 -3.965 -16.741 1.00 92.56 175 VAL A C 1
ATOM 1379 O O . VAL A 1 175 ? 8.846 -3.064 -17.368 1.00 92.56 175 VAL A O 1
ATOM 1382 N N . VAL A 1 176 ? 9.804 -3.814 -15.482 1.00 89.81 176 VAL A N 1
ATOM 1383 C CA . VAL A 1 176 ? 9.577 -2.597 -14.694 1.00 89.81 176 VAL A CA 1
ATOM 1384 C C . VAL A 1 176 ? 10.891 -2.105 -14.107 1.00 89.81 176 VAL A C 1
ATOM 1386 O O . VAL A 1 176 ? 11.699 -2.889 -13.616 1.00 89.81 176 VAL A O 1
ATOM 1389 N N . ASN A 1 177 ? 11.109 -0.792 -14.119 1.00 86.38 177 ASN A N 1
ATOM 1390 C CA . ASN A 1 177 ? 12.213 -0.189 -13.378 1.00 86.38 177 ASN A CA 1
ATOM 1391 C C . ASN A 1 177 ? 12.040 -0.451 -11.870 1.00 86.38 177 ASN A C 1
ATOM 1393 O O . ASN A 1 177 ? 10.981 -0.155 -11.315 1.00 86.38 177 ASN A O 1
ATOM 1397 N N . ASN A 1 178 ? 13.076 -0.950 -11.191 1.00 83.56 178 ASN A N 1
ATOM 1398 C CA . ASN A 1 178 ? 12.995 -1.309 -9.772 1.00 83.56 178 ASN A CA 1
ATOM 1399 C C . ASN A 1 178 ? 12.497 -0.156 -8.873 1.00 83.56 178 ASN A C 1
ATOM 1401 O O . ASN A 1 178 ? 11.698 -0.372 -7.966 1.00 83.56 178 ASN A O 1
ATOM 1405 N N . GLY A 1 179 ? 12.900 1.091 -9.146 1.00 83.94 179 GLY A N 1
ATOM 1406 C CA . GLY A 1 179 ? 12.478 2.252 -8.348 1.00 83.94 179 GLY A CA 1
ATOM 1407 C C . GLY A 1 179 ? 11.038 2.722 -8.601 1.00 83.94 179 GLY A C 1
ATOM 1408 O O . GLY A 1 179 ? 10.565 3.638 -7.925 1.00 83.94 179 GLY A O 1
ATOM 1409 N N . SER A 1 180 ? 10.339 2.097 -9.550 1.00 89.75 180 SER A N 1
ATOM 1410 C CA . SER A 1 180 ? 8.921 2.325 -9.846 1.00 89.75 180 SER A CA 1
ATOM 1411 C C . SER A 1 180 ? 8.011 1.226 -9.286 1.00 89.75 180 SER A C 1
ATOM 1413 O O . SER A 1 180 ? 6.810 1.255 -9.549 1.00 89.75 180 SER A O 1
ATOM 1415 N N . LEU A 1 181 ? 8.539 0.263 -8.526 1.00 91.31 181 LEU A N 1
ATOM 1416 C CA . LEU A 1 181 ? 7.743 -0.817 -7.941 1.00 91.31 181 LEU A CA 1
ATOM 1417 C C . LEU A 1 181 ? 7.070 -0.412 -6.632 1.00 91.31 181 LEU A C 1
ATOM 1419 O O . LEU A 1 181 ? 7.717 0.107 -5.724 1.00 91.31 181 LEU A O 1
ATOM 1423 N N . VAL A 1 182 ? 5.777 -0.728 -6.526 1.00 93.69 182 VAL A N 1
ATOM 1424 C CA . VAL A 1 182 ? 4.977 -0.542 -5.308 1.00 93.69 182 VAL A CA 1
ATOM 1425 C C . VAL A 1 182 ? 4.672 -1.890 -4.665 1.00 93.69 182 VAL A C 1
ATOM 1427 O O . VAL A 1 182 ? 5.052 -2.118 -3.518 1.00 93.69 182 VAL A O 1
ATOM 1430 N N . ALA A 1 183 ? 4.016 -2.797 -5.395 1.00 95.38 183 ALA A N 1
ATOM 1431 C CA . ALA A 1 183 ? 3.659 -4.126 -4.898 1.00 95.38 183 ALA A CA 1
ATOM 1432 C C . ALA A 1 183 ? 3.395 -5.123 -6.039 1.00 95.38 183 ALA A C 1
ATOM 1434 O O . ALA A 1 183 ? 3.080 -4.712 -7.152 1.00 95.38 183 ALA A O 1
ATOM 1435 N N . TRP A 1 184 ? 3.515 -6.424 -5.778 1.00 96.00 184 TRP A N 1
ATOM 1436 C CA . TRP A 1 184 ? 3.242 -7.488 -6.753 1.00 96.00 184 TRP A CA 1
ATOM 1437 C C . TRP A 1 184 ? 2.949 -8.836 -6.082 1.00 96.00 184 TRP A C 1
ATOM 1439 O O . TRP A 1 184 ? 3.343 -9.059 -4.939 1.00 96.00 184 TRP A O 1
ATOM 1449 N N . ASN A 1 185 ? 2.304 -9.761 -6.798 1.00 95.81 185 ASN A N 1
ATOM 1450 C CA . ASN A 1 185 ? 2.064 -11.143 -6.339 1.00 95.81 185 ASN A CA 1
ATOM 1451 C C . ASN A 1 185 ? 2.421 -12.228 -7.376 1.00 95.81 185 ASN A C 1
ATOM 1453 O O . ASN A 1 185 ? 2.067 -13.392 -7.202 1.00 95.81 185 ASN A O 1
ATOM 1457 N N . CYS A 1 186 ? 3.107 -11.857 -8.456 1.00 94.00 186 CYS A N 1
ATOM 1458 C CA . CYS A 1 186 ? 3.588 -12.780 -9.483 1.00 94.00 186 CYS A CA 1
ATOM 1459 C C . CYS A 1 186 ? 5.076 -13.117 -9.302 1.00 94.00 186 CYS A C 1
ATOM 1461 O O . CYS A 1 186 ? 5.778 -12.545 -8.457 1.00 94.00 186 CYS A O 1
ATOM 1463 N N . ARG A 1 187 ? 5.564 -14.069 -10.105 1.00 90.56 187 ARG A N 1
ATOM 1464 C CA . ARG A 1 187 ? 6.983 -14.426 -10.144 1.00 90.56 187 ARG A CA 1
ATOM 1465 C C . ARG A 1 187 ? 7.784 -13.228 -10.649 1.00 90.56 187 ARG A C 1
ATOM 1467 O O . ARG A 1 187 ? 7.368 -12.570 -11.598 1.00 90.56 187 ARG A O 1
ATOM 1474 N N . TYR A 1 188 ? 8.936 -12.969 -10.035 1.00 86.81 188 TYR A N 1
ATOM 1475 C CA . TYR A 1 188 ? 9.835 -11.916 -10.492 1.00 86.81 188 TYR A CA 1
ATOM 1476 C C . TYR A 1 188 ? 11.299 -12.350 -10.458 1.00 86.81 188 TYR A C 1
ATOM 1478 O O . TYR A 1 188 ? 11.701 -13.183 -9.644 1.00 86.81 188 TYR A O 1
ATOM 1486 N N . GLU A 1 189 ? 12.087 -11.742 -11.335 1.00 83.31 189 GLU A N 1
ATOM 1487 C CA . GLU A 1 189 ? 13.537 -11.861 -11.400 1.00 83.31 189 GLU A CA 1
ATOM 1488 C C . GLU A 1 189 ? 14.136 -10.468 -11.629 1.00 83.31 189 GLU A C 1
ATOM 1490 O O . GLU A 1 189 ? 13.706 -9.728 -12.517 1.00 83.31 189 GLU A O 1
ATOM 1495 N N . MET A 1 190 ? 15.130 -10.090 -10.826 1.00 76.62 190 MET A N 1
ATOM 1496 C CA . MET A 1 190 ? 15.896 -8.870 -11.078 1.00 76.62 190 MET A CA 1
ATOM 1497 C C . MET A 1 190 ? 16.990 -9.158 -12.095 1.00 76.62 190 MET A C 1
ATOM 1499 O O . MET A 1 190 ? 17.732 -10.128 -11.945 1.00 76.62 190 MET A O 1
ATOM 1503 N N . LYS A 1 191 ? 17.117 -8.293 -13.099 1.00 72.44 191 LYS A N 1
ATOM 1504 C CA . LYS A 1 191 ? 18.220 -8.324 -14.057 1.00 72.44 191 LYS A CA 1
ATOM 1505 C C . LYS A 1 191 ? 18.900 -6.965 -14.056 1.00 72.44 191 LYS A C 1
ATOM 1507 O O . LYS A 1 191 ? 18.235 -5.930 -14.167 1.00 72.44 191 LYS A O 1
ATOM 1512 N N . ASP A 1 192 ? 20.215 -6.984 -13.885 1.00 64.94 192 ASP A N 1
ATOM 1513 C CA . ASP A 1 192 ? 21.018 -5.785 -14.083 1.00 64.94 192 ASP A CA 1
ATOM 1514 C C . ASP A 1 192 ? 21.118 -5.486 -15.581 1.00 64.94 192 ASP A C 1
ATOM 1516 O O . ASP A 1 192 ? 20.983 -6.377 -16.424 1.00 64.94 192 ASP A O 1
ATOM 1520 N N . THR A 1 193 ? 21.333 -4.220 -15.904 1.00 60.31 193 THR A N 1
ATOM 1521 C CA . THR A 1 193 ? 21.761 -3.840 -17.245 1.00 60.31 193 THR A CA 1
ATOM 1522 C C . THR A 1 193 ? 23.275 -3.907 -17.319 1.00 60.31 193 THR A C 1
ATOM 1524 O O . THR A 1 193 ? 23.961 -3.517 -16.378 1.00 60.31 193 THR A O 1
ATOM 1527 N N . ASP A 1 194 ? 23.815 -4.289 -18.474 1.00 54.72 194 ASP A N 1
ATOM 1528 C CA . ASP A 1 194 ? 25.264 -4.241 -18.729 1.00 54.72 194 ASP A CA 1
ATOM 1529 C C . ASP A 1 194 ? 25.848 -2.818 -18.572 1.00 54.72 194 ASP A C 1
ATOM 1531 O O . ASP A 1 194 ? 27.052 -2.635 -18.418 1.00 54.72 194 ASP A O 1
ATOM 1535 N N . THR A 1 195 ? 24.984 -1.796 -18.581 1.00 57.00 195 THR A N 1
ATOM 1536 C CA . THR A 1 195 ? 25.315 -0.384 -18.352 1.00 57.00 195 THR A CA 1
ATOM 1537 C C . THR A 1 195 ? 25.435 0.013 -16.878 1.00 57.00 195 THR A C 1
ATOM 1539 O O . THR A 1 195 ? 25.869 1.124 -16.597 1.00 57.00 195 THR A O 1
ATOM 1542 N N . GLY A 1 196 ? 25.026 -0.833 -15.926 1.00 52.97 196 GLY A N 1
ATOM 1543 C CA . GLY A 1 196 ? 25.122 -0.577 -14.485 1.00 52.97 196 GLY A CA 1
ATOM 1544 C C . GLY A 1 196 ? 24.241 0.560 -13.943 1.00 52.97 196 GLY A C 1
ATOM 1545 O O . GLY A 1 196 ? 24.078 0.683 -12.735 1.00 52.97 196 GLY A O 1
ATOM 1546 N N . ASP A 1 197 ? 23.626 1.407 -14.764 1.00 56.94 197 ASP A N 1
ATOM 1547 C CA . ASP A 1 197 ? 22.900 2.590 -14.275 1.00 56.94 197 ASP A CA 1
ATOM 1548 C C . ASP A 1 197 ? 21.442 2.329 -13.873 1.00 56.94 197 ASP A C 1
ATOM 1550 O O . ASP A 1 197 ? 20.817 3.167 -13.217 1.00 56.94 197 ASP A O 1
ATOM 1554 N N . SER A 1 198 ? 20.866 1.183 -14.243 1.00 63.03 198 SER A N 1
ATOM 1555 C CA . SER A 1 198 ? 19.464 0.857 -13.957 1.00 63.03 198 SER A CA 1
ATOM 1556 C C . SER A 1 198 ? 19.256 -0.635 -13.722 1.00 63.03 198 SER A C 1
ATOM 1558 O O . SER A 1 198 ? 19.714 -1.460 -14.505 1.00 63.03 198 SER A O 1
ATOM 1560 N N . ILE A 1 199 ? 18.516 -0.964 -12.660 1.00 73.69 199 ILE A N 1
ATOM 1561 C CA . ILE A 1 199 ? 18.087 -2.330 -12.339 1.00 73.69 199 ILE A CA 1
ATOM 1562 C C . ILE A 1 199 ? 16.629 -2.477 -12.777 1.00 73.69 199 ILE A C 1
ATOM 1564 O O . ILE A 1 199 ? 15.765 -1.698 -12.351 1.00 73.69 199 ILE A O 1
ATOM 1568 N N . PHE A 1 200 ? 16.354 -3.477 -13.612 1.00 83.12 200 PHE A N 1
ATOM 1569 C CA . PHE A 1 200 ? 15.003 -3.812 -14.055 1.00 83.12 200 PHE A CA 1
ATOM 1570 C C . PHE A 1 200 ? 14.531 -5.119 -13.422 1.00 83.12 200 PHE A C 1
ATOM 1572 O O . PHE A 1 200 ? 15.283 -6.080 -13.259 1.00 83.12 200 PHE A O 1
ATOM 1579 N N . CYS A 1 201 ? 13.246 -5.167 -13.107 1.00 86.56 201 CYS A N 1
ATOM 1580 C CA . CYS A 1 201 ? 12.565 -6.344 -12.601 1.00 86.56 201 CYS A CA 1
ATOM 1581 C C . CYS A 1 201 ? 11.691 -6.918 -13.715 1.00 86.56 201 CYS A C 1
ATOM 1583 O O . CYS A 1 201 ? 10.856 -6.212 -14.281 1.00 86.56 201 CYS A O 1
ATOM 1585 N N . HIS A 1 202 ? 11.902 -8.191 -14.028 1.00 90.62 202 HIS A N 1
ATOM 1586 C CA . HIS A 1 202 ? 11.088 -8.955 -14.961 1.00 90.62 202 HIS A CA 1
ATOM 1587 C C . HIS A 1 202 ? 10.039 -9.708 -14.161 1.00 90.62 202 HIS A C 1
ATOM 1589 O O . HIS A 1 202 ? 10.389 -10.483 -13.274 1.00 90.62 202 HIS A O 1
ATOM 1595 N N . PHE A 1 203 ? 8.773 -9.478 -14.472 1.00 93.56 203 PHE A N 1
ATOM 1596 C CA . PHE A 1 203 ? 7.637 -10.156 -13.872 1.00 93.56 203 PHE A CA 1
ATOM 1597 C C . PHE A 1 203 ? 7.025 -11.106 -14.882 1.00 93.56 203 PHE A C 1
ATOM 1599 O O . PHE A 1 203 ? 6.854 -10.735 -16.040 1.00 93.56 203 PHE A O 1
ATOM 1606 N N . GLU A 1 204 ? 6.691 -12.306 -14.430 1.00 95.94 204 GLU A N 1
ATOM 1607 C CA . GLU A 1 204 ? 6.066 -13.347 -15.236 1.00 95.94 204 GLU A CA 1
ATOM 1608 C C . GLU A 1 204 ? 4.733 -13.727 -14.595 1.00 95.94 204 GLU A C 1
ATOM 1610 O O . GLU A 1 204 ? 4.673 -14.070 -13.408 1.00 95.94 204 GLU A O 1
ATOM 1615 N N . GLY A 1 205 ? 3.655 -13.629 -15.370 1.00 95.00 205 GLY A N 1
ATOM 1616 C CA . GLY A 1 205 ? 2.322 -13.967 -14.896 1.00 95.00 205 GLY A CA 1
ATOM 1617 C C . GLY A 1 205 ? 2.105 -15.477 -14.694 1.00 95.00 205 GLY A C 1
ATOM 1618 O O . GLY A 1 205 ? 2.889 -16.309 -15.153 1.00 95.00 205 GLY A O 1
ATOM 1619 N N . PRO A 1 206 ? 1.007 -15.871 -14.028 1.00 97.00 206 PRO A N 1
ATOM 1620 C CA . PRO A 1 206 ? -0.132 -15.026 -13.690 1.00 97.00 206 PRO A CA 1
ATOM 1621 C C . PRO A 1 206 ? 0.063 -14.195 -12.413 1.00 97.00 206 PRO A C 1
ATOM 1623 O O . PRO A 1 206 ? 0.682 -14.642 -11.449 1.00 97.00 206 PRO A O 1
ATOM 1626 N N . GLY A 1 207 ? -0.526 -13.000 -12.390 1.00 95.94 207 GLY A N 1
ATOM 1627 C CA . GLY A 1 207 ? -0.640 -12.168 -11.194 1.00 95.94 207 GLY A CA 1
ATOM 1628 C C . GLY A 1 207 ? -0.759 -10.688 -11.525 1.00 95.94 207 GLY A C 1
ATOM 1629 O O . GLY A 1 207 ? -1.198 -10.309 -12.603 1.00 95.94 207 GLY A O 1
ATOM 1630 N N . VAL A 1 208 ? -0.388 -9.844 -10.576 1.00 96.25 208 VAL A N 1
ATOM 1631 C CA . VAL A 1 208 ? -0.552 -8.397 -10.631 1.00 96.25 208 VAL A CA 1
ATOM 1632 C C . VAL A 1 208 ? 0.757 -7.729 -10.237 1.00 96.25 208 VAL A C 1
ATOM 1634 O O . VAL A 1 208 ? 1.449 -8.177 -9.318 1.00 96.25 208 VAL A O 1
ATOM 1637 N N . VAL A 1 209 ? 1.079 -6.639 -10.929 1.00 96.25 209 VAL A N 1
ATOM 1638 C CA . VAL A 1 209 ? 2.168 -5.719 -10.596 1.00 96.25 209 VAL A CA 1
ATOM 1639 C C . VAL A 1 209 ? 1.587 -4.319 -10.466 1.00 96.25 209 VAL A C 1
ATOM 1641 O O . VAL A 1 209 ? 0.808 -3.879 -11.307 1.00 96.25 209 VAL A O 1
ATOM 1644 N N . ILE A 1 210 ? 1.962 -3.606 -9.411 1.00 95.81 210 ILE A N 1
ATOM 1645 C CA . ILE A 1 210 ? 1.537 -2.235 -9.142 1.00 95.81 210 ILE A CA 1
ATOM 1646 C C . ILE A 1 210 ? 2.768 -1.342 -9.190 1.00 95.81 210 ILE A C 1
ATOM 1648 O O . ILE A 1 210 ? 3.760 -1.575 -8.492 1.00 95.81 210 ILE A O 1
ATOM 1652 N N . THR A 1 211 ? 2.691 -0.315 -10.030 1.00 94.50 211 THR A N 1
ATOM 1653 C CA . THR A 1 211 ? 3.791 0.608 -10.306 1.00 94.50 211 THR A CA 1
ATOM 1654 C C . THR A 1 211 ? 3.420 2.038 -9.960 1.00 94.50 211 THR A C 1
ATOM 1656 O O . THR A 1 211 ? 2.246 2.400 -10.017 1.00 94.50 211 THR A O 1
ATOM 1659 N N . GLN A 1 212 ? 4.427 2.858 -9.677 1.00 92.81 212 GLN A N 1
ATOM 1660 C CA . GLN A 1 212 ? 4.287 4.283 -9.394 1.00 92.81 212 GLN A CA 1
ATOM 1661 C C . GLN A 1 212 ? 4.906 5.157 -10.493 1.00 92.81 212 GLN A C 1
ATOM 1663 O O . GLN A 1 212 ? 5.892 4.777 -11.129 1.00 92.81 212 GLN A O 1
ATOM 1668 N N . GLY A 1 213 ? 4.320 6.336 -10.701 1.00 90.25 213 GLY A N 1
ATOM 1669 C CA . GLY A 1 213 ? 4.700 7.281 -11.748 1.00 90.25 213 GLY A CA 1
ATOM 1670 C C . GLY A 1 213 ? 5.958 8.090 -11.437 1.00 90.25 213 GLY A C 1
ATOM 1671 O O . GLY A 1 213 ? 6.608 8.569 -12.363 1.00 90.25 213 GLY A O 1
ATOM 1672 N N . LEU A 1 214 ? 6.332 8.231 -10.160 1.00 89.12 214 LEU A N 1
ATOM 1673 C CA . LEU A 1 214 ? 7.562 8.910 -9.757 1.00 89.12 214 LEU A CA 1
ATOM 1674 C C . LEU A 1 214 ? 8.567 7.919 -9.173 1.00 89.12 214 LEU A C 1
ATOM 1676 O O . LEU A 1 214 ? 8.242 7.068 -8.350 1.00 89.12 214 LEU A O 1
ATOM 1680 N N . ASN A 1 215 ? 9.826 8.076 -9.570 1.00 86.50 215 ASN A N 1
ATOM 1681 C CA . ASN A 1 215 ? 10.950 7.341 -9.009 1.00 86.50 215 ASN A CA 1
ATOM 1682 C C . ASN A 1 215 ? 11.708 8.258 -8.042 1.00 86.50 215 ASN A C 1
ATOM 1684 O O . ASN A 1 215 ? 12.181 9.323 -8.443 1.00 86.50 215 ASN A O 1
ATOM 1688 N N . ALA A 1 216 ? 11.838 7.841 -6.780 1.00 83.19 216 ALA A N 1
ATOM 1689 C CA . ALA A 1 216 ? 12.464 8.648 -5.733 1.00 83.19 216 ALA A CA 1
ATOM 1690 C C . ALA A 1 216 ? 13.918 9.029 -6.059 1.00 83.19 216 ALA A C 1
ATOM 1692 O O . ALA A 1 216 ? 14.310 10.172 -5.847 1.00 83.19 216 ALA A O 1
ATOM 1693 N N . LEU A 1 217 ? 14.710 8.106 -6.616 1.00 80.38 217 LEU A N 1
ATOM 1694 C CA . LEU A 1 217 ? 16.102 8.390 -6.975 1.00 80.38 217 LEU A CA 1
ATOM 1695 C C . LEU A 1 217 ? 16.180 9.366 -8.147 1.00 80.38 217 LEU A C 1
ATOM 1697 O O . LEU A 1 217 ? 17.013 10.267 -8.134 1.00 80.38 217 LEU A O 1
ATOM 1701 N N . THR A 1 218 ? 15.300 9.227 -9.140 1.00 82.00 218 THR A N 1
ATOM 1702 C CA . THR A 1 218 ? 15.213 10.186 -10.249 1.00 82.00 218 THR A CA 1
ATOM 1703 C C . THR A 1 218 ? 14.811 11.572 -9.749 1.00 82.00 218 THR A C 1
ATOM 1705 O O . THR A 1 218 ? 15.405 12.563 -10.166 1.00 82.00 218 THR A O 1
ATOM 1708 N N . LEU A 1 219 ? 13.855 11.649 -8.818 1.00 82.19 219 LEU A N 1
ATOM 1709 C CA . LEU A 1 219 ? 13.433 12.908 -8.205 1.00 82.19 219 LEU A CA 1
ATOM 1710 C C . LEU A 1 219 ? 14.577 13.561 -7.412 1.00 82.19 219 LEU A C 1
ATOM 1712 O O . LEU A 1 219 ? 14.809 14.761 -7.548 1.00 82.19 219 LEU A O 1
ATOM 1716 N N . LEU A 1 220 ? 15.333 12.773 -6.642 1.00 82.19 220 LEU A N 1
ATOM 1717 C CA . LEU A 1 220 ? 16.505 13.254 -5.910 1.00 82.19 220 LEU A CA 1
ATOM 1718 C C . LEU A 1 220 ? 17.600 13.757 -6.857 1.00 82.19 220 LEU A C 1
ATOM 1720 O O . LEU A 1 220 ? 18.088 14.870 -6.669 1.00 82.19 220 LEU A O 1
ATOM 1724 N N . LYS A 1 221 ? 17.935 12.994 -7.907 1.00 81.12 221 LYS A N 1
ATOM 1725 C CA . LYS A 1 221 ? 18.897 13.412 -8.943 1.00 81.12 221 LYS A CA 1
ATOM 1726 C C . LYS A 1 221 ? 18.481 14.724 -9.604 1.00 81.12 221 LYS A C 1
ATOM 1728 O O . LYS A 1 221 ? 19.306 15.615 -9.764 1.00 81.12 221 LYS A O 1
ATOM 1733 N N . TRP A 1 222 ? 17.200 14.873 -9.940 1.00 81.00 222 TRP A N 1
ATOM 1734 C CA . TRP A 1 222 ? 16.677 16.125 -10.482 1.00 81.00 222 TRP A CA 1
ATOM 1735 C C . TRP A 1 222 ? 16.854 17.288 -9.497 1.00 81.00 222 TRP A C 1
ATOM 1737 O O . TRP A 1 222 ? 17.354 18.343 -9.884 1.00 81.00 222 TRP A O 1
ATOM 1747 N N . SER A 1 223 ? 16.514 17.083 -8.219 1.00 79.44 223 SER A N 1
ATOM 1748 C CA . SER A 1 223 ? 16.651 18.124 -7.193 1.00 79.44 223 SER A CA 1
ATOM 1749 C C . SER A 1 223 ? 18.109 18.534 -6.953 1.00 79.44 223 SER A C 1
ATOM 1751 O O . SER A 1 223 ? 18.397 19.716 -6.770 1.00 79.44 223 SER A O 1
ATOM 1753 N N . TRP A 1 224 ? 19.033 17.570 -7.016 1.00 79.25 224 TRP A N 1
ATOM 1754 C CA . TRP A 1 224 ? 20.466 17.805 -6.889 1.00 79.25 224 TRP A CA 1
ATOM 1755 C C . TRP A 1 224 ? 21.009 18.611 -8.068 1.00 79.25 224 TRP A C 1
ATOM 1757 O O . TRP A 1 224 ? 21.591 19.673 -7.865 1.00 79.25 224 TRP A O 1
ATOM 1767 N N . ASN A 1 225 ? 20.734 18.167 -9.298 1.00 82.62 225 ASN A N 1
ATOM 1768 C CA . ASN A 1 225 ? 21.184 18.855 -10.509 1.00 82.62 225 ASN A CA 1
ATOM 1769 C C . ASN A 1 225 ? 20.629 20.283 -10.589 1.00 82.62 225 ASN A C 1
ATOM 1771 O O . ASN A 1 225 ? 21.309 21.188 -11.066 1.00 82.62 225 ASN A O 1
ATOM 1775 N N . TYR A 1 226 ? 19.401 20.504 -10.106 1.00 80.38 226 TYR A N 1
ATOM 1776 C CA . TYR A 1 226 ? 18.824 21.842 -10.009 1.00 80.38 226 TYR A CA 1
ATOM 1777 C C . TYR A 1 226 ? 19.618 22.739 -9.053 1.00 80.38 226 TYR A C 1
ATOM 1779 O O . TYR A 1 226 ? 19.916 23.883 -9.393 1.00 80.38 226 TYR A O 1
ATOM 1787 N N . LYS A 1 227 ? 19.984 22.219 -7.875 1.00 79.62 227 LYS A N 1
ATOM 1788 C CA . LYS A 1 227 ? 20.792 22.949 -6.894 1.00 79.62 227 LYS A CA 1
ATOM 1789 C C . LYS A 1 227 ? 22.161 23.322 -7.470 1.00 79.62 227 LYS A C 1
ATOM 1791 O O . LYS A 1 227 ? 22.528 24.489 -7.414 1.00 79.62 227 LYS A O 1
ATOM 1796 N N . GLU A 1 228 ? 22.848 22.364 -8.084 1.00 80.19 228 GLU A N 1
ATOM 1797 C CA . GLU A 1 228 ? 24.155 22.571 -8.719 1.00 80.19 228 GLU A CA 1
ATOM 1798 C C . GLU A 1 228 ? 24.079 23.590 -9.868 1.00 80.19 228 GLU A C 1
ATOM 1800 O O . GLU A 1 228 ? 24.870 24.525 -9.937 1.00 80.19 228 GLU A O 1
ATOM 1805 N N . THR A 1 229 ? 23.064 23.484 -10.732 1.00 79.31 229 THR A N 1
ATOM 1806 C CA . THR A 1 229 ? 22.851 24.449 -11.827 1.00 79.31 229 THR A CA 1
ATOM 1807 C C . THR A 1 229 ? 22.613 25.860 -11.290 1.00 79.31 229 THR A C 1
ATOM 1809 O O . THR A 1 229 ? 23.142 26.826 -11.836 1.00 79.31 229 THR A O 1
ATOM 1812 N N . LYS A 1 230 ? 21.829 25.996 -10.214 1.00 82.50 230 LYS A N 1
ATOM 1813 C CA . LYS A 1 230 ? 21.571 27.288 -9.576 1.00 82.50 230 LYS A CA 1
ATOM 1814 C C . LYS A 1 230 ? 22.850 27.886 -8.982 1.00 82.50 230 LYS A C 1
ATOM 1816 O O . LYS A 1 230 ? 23.108 29.063 -9.212 1.00 82.50 230 LYS A O 1
ATOM 1821 N N . GLU A 1 231 ? 23.638 27.090 -8.260 1.00 85.56 231 GLU A N 1
ATOM 1822 C CA . GLU A 1 231 ? 24.919 27.520 -7.680 1.00 85.56 231 GLU A CA 1
ATOM 1823 C C . GLU A 1 231 ? 25.891 27.993 -8.775 1.00 85.56 231 GLU A C 1
ATOM 1825 O O . GLU A 1 231 ? 26.447 29.083 -8.660 1.00 85.56 231 GLU A O 1
ATOM 1830 N N . ASN A 1 232 ? 25.991 27.259 -9.889 1.00 81.62 232 ASN A N 1
ATOM 1831 C CA . ASN A 1 232 ? 26.835 27.631 -11.030 1.00 81.62 232 ASN A CA 1
ATOM 1832 C C . ASN A 1 232 ? 26.392 28.946 -11.702 1.00 81.62 232 ASN A C 1
ATOM 1834 O O . ASN A 1 232 ? 27.232 29.755 -12.103 1.00 81.62 232 ASN A O 1
ATOM 1838 N N . ILE A 1 233 ? 25.079 29.184 -11.830 1.00 79.25 233 ILE A N 1
ATOM 1839 C CA . ILE A 1 233 ? 24.545 30.449 -12.365 1.00 79.25 233 ILE A CA 1
ATOM 1840 C C . ILE A 1 233 ? 24.853 31.607 -11.408 1.00 79.25 233 ILE A C 1
ATOM 1842 O O . ILE A 1 233 ? 25.300 32.658 -11.856 1.00 79.25 233 ILE A O 1
ATOM 1846 N N . GLU A 1 234 ? 24.633 31.433 -10.103 1.00 85.94 234 GLU A N 1
ATOM 1847 C CA . GLU A 1 234 ? 24.918 32.468 -9.100 1.00 85.94 234 GLU A CA 1
ATOM 1848 C C . GLU A 1 234 ? 26.413 32.801 -9.012 1.00 85.94 234 GLU A C 1
ATOM 1850 O O . GLU A 1 234 ? 26.761 33.964 -8.817 1.00 85.94 234 GLU A O 1
ATOM 1855 N N . GLU A 1 235 ? 27.300 31.816 -9.172 1.00 84.88 235 GLU A N 1
ATOM 1856 C CA . GLU A 1 235 ? 28.747 32.032 -9.257 1.00 84.88 235 GLU A CA 1
ATOM 1857 C C . GLU A 1 235 ? 29.121 32.813 -10.520 1.00 84.88 235 GLU A C 1
ATOM 1859 O O . GLU A 1 235 ? 29.755 33.859 -10.421 1.00 84.88 235 GLU A O 1
ATOM 1864 N N . THR A 1 236 ? 28.617 32.393 -11.682 1.00 80.00 236 THR A N 1
ATOM 1865 C CA . THR A 1 236 ? 28.852 33.085 -12.958 1.00 80.00 236 THR A CA 1
ATOM 1866 C C . THR A 1 236 ? 28.367 34.541 -12.913 1.00 80.00 236 THR A C 1
ATOM 1868 O O . THR A 1 236 ? 29.040 35.438 -13.410 1.00 80.00 236 THR A O 1
ATOM 1871 N N . MET A 1 237 ? 27.219 34.809 -12.280 1.00 75.25 237 MET A N 1
ATOM 1872 C CA . MET A 1 237 ? 26.649 36.159 -12.151 1.00 75.25 237 MET A CA 1
ATOM 1873 C C . MET A 1 237 ? 27.452 37.084 -11.222 1.00 75.25 237 MET A C 1
ATOM 1875 O O . MET A 1 237 ? 27.291 38.296 -11.320 1.00 75.25 237 MET A O 1
ATOM 1879 N N . LYS A 1 238 ? 28.322 36.560 -10.344 1.00 79.25 238 LYS A N 1
ATOM 1880 C CA . LYS A 1 238 ? 29.242 37.394 -9.541 1.00 79.25 238 LYS A CA 1
ATOM 1881 C C . LYS A 1 238 ? 30.388 37.968 -10.372 1.00 79.25 238 LYS A C 1
ATOM 1883 O O . LYS A 1 238 ? 30.913 39.017 -10.012 1.00 79.25 238 LYS A O 1
ATOM 1888 N N . ASP A 1 239 ? 30.751 37.291 -11.458 1.00 76.94 239 ASP A N 1
ATOM 1889 C CA . ASP A 1 239 ? 31.840 37.696 -12.349 1.00 76.94 239 ASP A CA 1
ATOM 1890 C C . ASP A 1 239 ? 31.376 38.658 -13.455 1.00 76.94 239 ASP A C 1
ATOM 1892 O O . ASP A 1 239 ? 32.204 39.220 -14.176 1.00 76.94 239 ASP A O 1
ATOM 1896 N N . TYR A 1 240 ? 30.064 38.890 -13.582 1.00 65.62 240 TYR A N 1
ATOM 1897 C CA . TYR A 1 240 ? 29.535 39.942 -14.444 1.00 65.62 240 TYR A CA 1
ATOM 1898 C C . TYR A 1 240 ? 29.647 41.297 -13.730 1.00 65.62 240 TYR A C 1
ATOM 1900 O O . TYR A 1 240 ? 29.038 41.478 -12.672 1.00 65.62 240 TYR A O 1
ATOM 1908 N N . PRO A 1 241 ? 30.402 42.270 -14.276 1.00 66.19 241 PRO A N 1
ATOM 1909 C CA . PRO A 1 241 ? 30.388 43.620 -13.738 1.00 66.19 241 PRO A CA 1
ATOM 1910 C C . PRO A 1 241 ? 28.967 44.182 -13.848 1.00 66.19 241 PRO A C 1
ATOM 1912 O O . PRO A 1 241 ? 28.294 43.996 -14.862 1.00 66.19 241 PRO A O 1
ATOM 1915 N N . ASN A 1 242 ? 28.500 44.862 -12.799 1.00 61.41 242 ASN A N 1
ATOM 1916 C CA . ASN A 1 242 ? 27.318 45.706 -12.926 1.00 61.41 242 ASN A CA 1
ATOM 1917 C C . ASN A 1 242 ? 27.673 46.803 -13.934 1.00 61.41 242 ASN A C 1
ATOM 1919 O O . ASN A 1 242 ? 28.467 47.685 -13.612 1.00 61.41 242 ASN A O 1
ATOM 1923 N N . ASP A 1 243 ? 27.134 46.716 -15.147 1.00 61.94 243 ASP A N 1
ATOM 1924 C CA . ASP A 1 243 ? 27.169 47.823 -16.096 1.00 61.94 243 ASP A CA 1
ATOM 1925 C C . ASP A 1 243 ? 26.312 48.962 -15.502 1.00 61.94 243 ASP A C 1
ATOM 1927 O O . ASP A 1 243 ? 25.080 48.930 -15.578 1.00 61.94 243 ASP A O 1
ATOM 1931 N N . GLU A 1 244 ? 26.974 49.912 -14.829 1.00 51.47 244 GLU A N 1
ATOM 1932 C CA . GLU A 1 244 ? 26.449 51.249 -14.497 1.00 51.47 244 GLU A CA 1
ATOM 1933 C C . GLU A 1 244 ? 26.533 52.194 -15.705 1.00 51.47 244 GLU A C 1
ATOM 1935 O O . GLU A 1 244 ? 27.577 52.198 -16.401 1.00 51.47 244 GLU A O 1
#

Secondary structure (DSSP, 8-state):
-PPPP----------SEEEETTEEEEEEEETTEEEEEEEE-TT-EEEE-STTEEEE-TT-EEEE-HHHHHHTTTS---S--EEEESSEEEEE--SSSB-EEEEEEESS--EEE-TT--SEEETTEEEEEEE-GGGTTSTT----EEEEEEEEEEEEEE-SB-EEEEEE-TT-EEEEEGGGEEEE-SEEEEEE-TTSS-EEEEEESSEEEEEES--HHHHHHHHHHHHHHHHHHHHHHHSS----